Protein AF-A0A1I2YWJ4-F1 (afdb_monomer_lite)

Structure (mmCIF, N/CA/C/O backbone):
data_AF-A0A1I2YWJ4-F1
#
_entry.id   AF-A0A1I2YWJ4-F1
#
loop_
_atom_site.group_PDB
_atom_site.id
_atom_site.type_symbol
_atom_site.label_atom_id
_atom_site.label_alt_id
_atom_site.label_comp_id
_atom_site.label_asym_id
_atom_site.label_entity_id
_atom_site.label_seq_id
_atom_site.pdbx_PDB_ins_code
_atom_site.Cartn_x
_atom_site.Cartn_y
_atom_site.Cartn_z
_atom_site.occupancy
_atom_site.B_iso_or_equiv
_atom_site.auth_seq_id
_atom_site.auth_comp_id
_atom_site.auth_asym_id
_atom_site.auth_atom_id
_atom_site.pdbx_PDB_model_num
ATOM 1 N N . MET A 1 1 ? 89.992 -19.278 -42.492 1.00 40.84 1 MET A N 1
ATOM 2 C CA . MET A 1 1 ? 89.090 -20.121 -41.683 1.00 40.84 1 MET A CA 1
ATOM 3 C C . MET A 1 1 ? 88.080 -19.223 -40.976 1.00 40.84 1 MET A C 1
ATOM 5 O O . MET A 1 1 ? 88.504 -18.260 -40.361 1.00 40.84 1 MET A O 1
ATOM 9 N N . LEU A 1 2 ? 86.791 -19.562 -41.117 1.00 49.50 2 LEU A N 1
ATOM 10 C CA . LEU A 1 2 ? 85.672 -19.329 -40.182 1.00 49.50 2 LEU A CA 1
ATOM 11 C C . LEU A 1 2 ? 85.337 -17.887 -39.738 1.00 49.50 2 LEU A C 1
ATOM 13 O O . LEU A 1 2 ? 85.699 -17.497 -38.640 1.00 49.50 2 LEU A O 1
ATOM 17 N N . SER A 1 3 ? 84.513 -17.178 -40.521 1.00 47.72 3 SER A N 1
ATOM 18 C CA . SER A 1 3 ? 83.633 -16.092 -40.032 1.00 47.72 3 SER A CA 1
ATOM 19 C C . SER A 1 3 ? 82.421 -15.952 -40.960 1.00 47.72 3 SER A C 1
ATOM 21 O O . SER A 1 3 ? 82.393 -15.084 -41.825 1.00 47.72 3 SER A O 1
ATOM 23 N N . GLY A 1 4 ? 81.446 -16.859 -40.858 1.00 51.25 4 GLY A N 1
ATOM 24 C CA . GLY A 1 4 ? 80.299 -16.874 -41.782 1.00 51.25 4 GLY A CA 1
ATOM 25 C C . GLY A 1 4 ? 78.980 -17.407 -41.226 1.00 51.25 4 GLY A C 1
ATOM 26 O O . GLY A 1 4 ? 78.033 -17.557 -41.986 1.00 51.25 4 GLY A O 1
ATOM 27 N N . ILE A 1 5 ? 78.874 -17.704 -39.929 1.00 49.22 5 ILE A N 1
ATOM 28 C CA . ILE A 1 5 ? 77.649 -18.275 -39.348 1.00 49.22 5 ILE A CA 1
ATOM 29 C C . ILE A 1 5 ? 77.419 -17.618 -37.985 1.00 49.22 5 ILE A C 1
ATOM 31 O O . ILE A 1 5 ? 77.955 -18.057 -36.977 1.00 49.22 5 ILE A O 1
ATOM 35 N N . GLY A 1 6 ? 76.677 -16.512 -37.956 1.00 46.56 6 GLY A N 1
ATOM 36 C CA . GLY A 1 6 ? 76.335 -15.823 -36.703 1.00 46.56 6 GLY A CA 1
ATOM 37 C C . GLY A 1 6 ? 75.263 -14.746 -36.864 1.00 46.56 6 GLY A C 1
ATOM 38 O O . GLY A 1 6 ? 74.407 -14.595 -36.000 1.00 46.56 6 GLY A O 1
ATOM 39 N N . ALA A 1 7 ? 75.225 -14.067 -38.015 1.00 50.19 7 ALA A N 1
ATOM 40 C CA . ALA A 1 7 ? 74.263 -12.990 -38.272 1.00 50.19 7 ALA A CA 1
ATOM 41 C C . ALA A 1 7 ? 72.827 -13.471 -38.587 1.00 50.19 7 ALA A C 1
ATOM 43 O O . ALA A 1 7 ? 71.879 -12.721 -38.383 1.00 50.19 7 ALA A O 1
ATOM 44 N N . PHE A 1 8 ? 72.640 -14.720 -39.032 1.00 51.19 8 PHE A N 1
ATOM 45 C CA . PHE A 1 8 ? 71.309 -15.275 -39.341 1.00 51.19 8 PHE A CA 1
ATOM 46 C C . PHE A 1 8 ? 70.584 -15.887 -38.128 1.00 51.19 8 PHE A C 1
ATOM 48 O O . PHE A 1 8 ? 69.367 -16.040 -38.159 1.00 51.19 8 PHE A O 1
ATOM 55 N N . ALA A 1 9 ? 71.295 -16.215 -37.045 1.00 52.06 9 ALA A N 1
ATOM 56 C CA . ALA A 1 9 ? 70.679 -16.781 -35.839 1.00 52.06 9 ALA A CA 1
ATOM 57 C C . ALA A 1 9 ? 70.076 -15.700 -34.917 1.00 52.06 9 ALA A C 1
ATOM 59 O O . ALA A 1 9 ? 69.075 -15.952 -34.249 1.00 52.06 9 ALA A O 1
ATOM 60 N N . GLY A 1 10 ? 70.644 -14.486 -34.913 1.00 51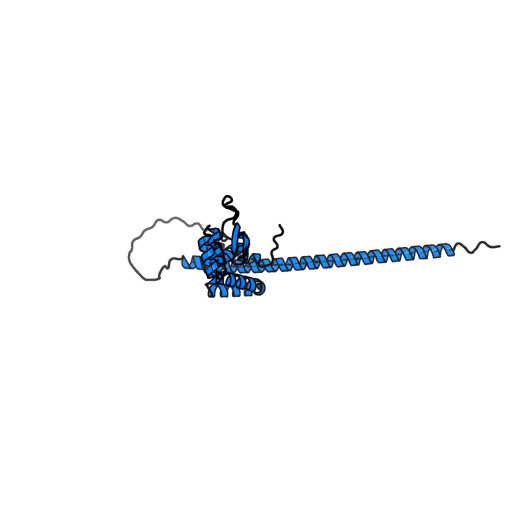.34 10 GLY A N 1
ATOM 61 C CA . GLY A 1 10 ? 70.149 -13.358 -34.113 1.00 51.34 10 GLY A CA 1
ATOM 62 C C . GLY A 1 10 ? 68.821 -12.777 -34.613 1.00 51.34 10 GLY A C 1
ATOM 63 O O . GLY A 1 10 ? 67.930 -12.517 -33.811 1.00 51.34 10 GLY A O 1
ATOM 64 N N . SER A 1 11 ? 68.633 -12.655 -35.933 1.00 53.47 11 SER A N 1
ATOM 65 C CA . SER A 1 11 ? 67.400 -12.100 -36.518 1.00 53.47 11 SER A CA 1
ATOM 66 C C . SER A 1 11 ? 66.185 -13.028 -36.381 1.00 53.47 11 SER A C 1
ATOM 68 O O . SER A 1 11 ? 65.058 -12.552 -36.248 1.00 53.47 11 SER A O 1
ATOM 70 N N . LEU A 1 12 ? 66.396 -14.349 -36.348 1.00 56.81 12 LEU A N 1
ATOM 71 C CA . LEU A 1 12 ? 65.329 -15.318 -36.082 1.00 56.81 12 LEU A CA 1
ATOM 72 C C . LEU A 1 12 ? 64.918 -15.318 -34.597 1.00 56.81 12 LEU A C 1
ATOM 74 O O . LEU A 1 12 ? 63.734 -15.428 -34.282 1.00 56.81 12 LEU A O 1
ATOM 78 N N . ALA A 1 13 ? 65.883 -15.165 -33.684 1.00 58.22 13 ALA A N 1
ATOM 79 C CA . ALA A 1 13 ? 65.625 -15.084 -32.248 1.00 58.22 13 ALA A CA 1
ATOM 80 C C . ALA A 1 13 ? 64.871 -13.796 -31.859 1.00 58.22 13 ALA A C 1
ATOM 82 O O . ALA A 1 13 ? 63.933 -13.862 -31.061 1.00 58.22 13 ALA A O 1
ATOM 83 N N . ASP A 1 14 ? 65.211 -12.655 -32.470 1.00 59.69 14 ASP A N 1
ATOM 84 C CA . ASP A 1 14 ? 64.463 -11.400 -32.293 1.00 59.69 14 ASP A CA 1
ATOM 85 C C . ASP A 1 14 ? 63.062 -11.467 -32.920 1.00 59.69 14 ASP A C 1
ATOM 87 O O . ASP A 1 14 ? 62.090 -11.043 -32.294 1.00 59.69 14 ASP A O 1
ATOM 91 N N . GLY A 1 15 ? 62.908 -12.086 -34.098 1.00 61.47 15 GLY A N 1
ATOM 92 C CA . GLY A 1 15 ? 61.593 -12.315 -34.711 1.00 61.47 15 GLY A CA 1
ATOM 93 C C . GLY A 1 15 ? 60.671 -13.202 -33.863 1.00 61.47 15 GLY A C 1
ATOM 94 O O . GLY A 1 15 ? 59.471 -12.935 -33.763 1.00 61.47 15 GLY A O 1
ATOM 95 N N . MET A 1 16 ? 61.222 -14.220 -33.189 1.00 63.62 16 MET A N 1
ATOM 96 C CA . MET A 1 16 ? 60.459 -15.073 -32.270 1.00 63.62 16 MET A CA 1
ATOM 97 C C . MET A 1 16 ? 60.013 -14.332 -31.003 1.00 63.62 16 MET A C 1
ATOM 99 O O . MET A 1 16 ? 58.872 -14.514 -30.579 1.00 63.62 16 MET A O 1
ATOM 103 N N . ARG A 1 17 ? 60.856 -13.462 -30.429 1.00 62.94 17 ARG A N 1
ATOM 104 C CA . ARG A 1 17 ? 60.480 -12.620 -29.276 1.00 62.94 17 ARG A CA 1
ATOM 105 C C . ARG A 1 17 ? 59.394 -11.606 -29.634 1.00 62.94 17 ARG A C 1
ATOM 107 O O . ARG A 1 17 ? 58.388 -11.527 -28.937 1.00 62.94 17 ARG A O 1
ATOM 114 N N . VAL A 1 18 ? 59.535 -10.916 -30.766 1.00 71.44 18 VAL A N 1
ATOM 115 C CA . VAL A 1 18 ? 58.525 -9.960 -31.255 1.00 71.44 18 VAL A CA 1
ATOM 116 C C . VAL A 1 18 ? 57.192 -10.658 -31.563 1.00 71.44 18 VAL A C 1
ATOM 118 O O . VAL A 1 18 ? 56.131 -10.129 -31.233 1.00 71.44 18 VAL A O 1
ATOM 121 N N . GLY A 1 19 ? 57.218 -11.868 -32.132 1.00 71.31 19 GLY A N 1
ATOM 122 C CA . GLY A 1 19 ? 56.009 -12.663 -32.375 1.00 71.31 19 GLY A CA 1
ATOM 123 C C . GLY A 1 19 ? 55.305 -13.118 -31.089 1.00 71.31 19 GLY A C 1
ATOM 124 O O . GLY A 1 19 ? 54.073 -13.109 -31.023 1.00 71.31 19 GLY A O 1
ATOM 125 N N . GLN A 1 20 ? 56.068 -13.474 -30.051 1.00 74.62 20 GLN A N 1
ATOM 126 C CA . GLN A 1 20 ? 55.523 -13.808 -28.730 1.00 74.62 20 GLN A CA 1
ATOM 127 C C . GLN A 1 20 ? 54.898 -12.583 -28.045 1.00 74.62 20 GLN A C 1
ATOM 129 O O . GLN A 1 20 ? 53.762 -12.669 -27.573 1.00 74.62 20 GLN A O 1
ATOM 134 N N . ASP A 1 21 ? 55.574 -11.433 -28.076 1.00 78.38 21 ASP A N 1
ATOM 135 C CA . ASP A 1 21 ? 55.065 -10.178 -27.508 1.00 78.38 21 ASP A CA 1
ATOM 136 C C . ASP A 1 21 ? 53.805 -9.685 -28.226 1.00 78.38 21 ASP A C 1
ATOM 138 O O . ASP A 1 21 ? 52.852 -9.221 -27.594 1.00 78.38 21 ASP A O 1
ATOM 142 N N . MET A 1 22 ? 53.755 -9.820 -29.553 1.00 77.25 22 MET A N 1
ATOM 143 C CA . MET A 1 22 ? 52.579 -9.435 -30.329 1.00 77.25 22 MET A CA 1
ATOM 144 C C . MET A 1 22 ? 51.379 -10.334 -30.017 1.00 77.25 22 MET A C 1
ATOM 146 O O . MET A 1 22 ? 50.263 -9.834 -29.884 1.00 77.25 22 MET A O 1
ATOM 150 N N . LYS A 1 23 ? 51.602 -11.638 -29.800 1.00 79.31 23 LYS A N 1
ATOM 151 C CA . LYS A 1 23 ? 50.548 -12.577 -29.392 1.00 79.31 23 LYS A CA 1
ATOM 152 C C . LYS A 1 23 ? 49.986 -12.248 -28.005 1.00 79.31 23 LYS A C 1
ATOM 154 O O . LYS A 1 23 ? 48.769 -12.277 -27.835 1.00 79.31 23 LYS A O 1
ATOM 159 N N . LEU A 1 24 ? 50.841 -11.890 -27.044 1.00 81.81 24 LEU A N 1
ATOM 160 C CA . LEU A 1 24 ? 50.416 -11.471 -25.702 1.00 81.81 24 LEU A CA 1
ATOM 161 C C . LEU A 1 24 ? 49.613 -10.164 -25.738 1.00 81.81 24 LEU A C 1
ATOM 163 O O . LEU A 1 24 ? 48.571 -10.057 -25.094 1.00 81.81 24 LEU A O 1
ATOM 167 N N . ARG A 1 25 ? 50.040 -9.186 -26.547 1.00 80.31 25 ARG A N 1
ATOM 168 C CA . ARG A 1 25 ? 49.282 -7.940 -26.756 1.00 80.31 25 ARG A CA 1
ATOM 169 C C . ARG A 1 25 ? 47.922 -8.195 -27.400 1.00 80.31 25 ARG A C 1
ATOM 171 O O . ARG A 1 25 ? 46.937 -7.599 -26.976 1.00 80.31 25 ARG A O 1
ATOM 178 N N . GLN A 1 26 ? 47.858 -9.087 -28.388 1.00 82.25 26 GLN A N 1
ATOM 179 C CA . GLN A 1 26 ? 46.600 -9.472 -29.028 1.00 82.25 26 GLN A CA 1
ATOM 180 C C . GLN A 1 26 ? 45.636 -10.095 -28.009 1.00 82.25 26 GLN A C 1
ATOM 182 O O . GLN A 1 26 ? 44.483 -9.683 -27.925 1.00 82.25 26 GLN A O 1
ATOM 187 N N . GLN A 1 27 ? 46.134 -11.024 -27.183 1.00 83.38 27 GLN A N 1
ATOM 188 C CA . GLN A 1 27 ? 45.356 -11.659 -26.118 1.00 83.38 27 GLN A CA 1
ATOM 189 C C . GLN A 1 27 ? 4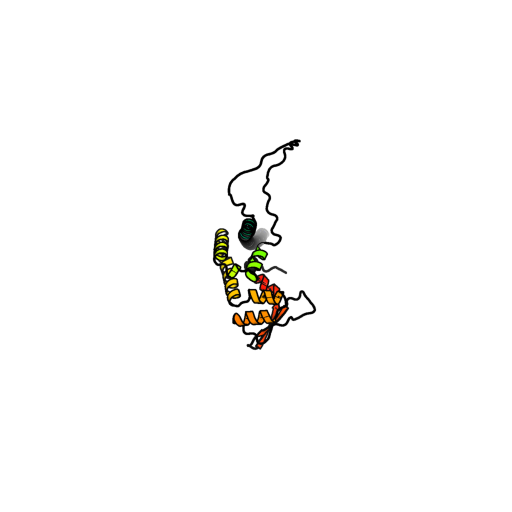4.831 -10.638 -25.107 1.00 83.38 27 GLN A C 1
ATOM 191 O O . GLN A 1 27 ? 43.647 -10.668 -24.790 1.00 83.38 27 GLN A O 1
ATOM 196 N N . TYR A 1 28 ? 45.666 -9.692 -24.670 1.00 83.19 28 TYR A N 1
ATOM 197 C CA . TYR A 1 28 ? 45.247 -8.639 -23.746 1.00 83.19 28 TYR A CA 1
ATOM 198 C C . TYR A 1 28 ? 44.151 -7.739 -24.338 1.00 83.19 28 TYR A C 1
ATOM 200 O O . TYR A 1 28 ? 43.163 -7.441 -23.670 1.00 83.19 28 TYR A O 1
ATOM 208 N N . ILE A 1 29 ? 44.280 -7.341 -25.609 1.00 87.62 29 ILE A N 1
ATOM 209 C CA . ILE A 1 29 ? 43.254 -6.544 -26.300 1.00 87.62 29 ILE A CA 1
ATOM 210 C C . ILE A 1 29 ? 41.945 -7.333 -26.416 1.00 87.62 29 ILE A C 1
ATOM 212 O O . ILE A 1 29 ? 40.868 -6.774 -26.208 1.00 87.62 29 ILE A O 1
ATOM 216 N N . ASP A 1 30 ? 42.019 -8.622 -26.742 1.00 88.31 30 ASP A N 1
ATOM 217 C CA . ASP A 1 30 ? 40.839 -9.473 -26.878 1.00 88.31 30 ASP A CA 1
ATOM 218 C C . ASP A 1 30 ? 40.155 -9.726 -25.526 1.00 88.31 30 ASP A C 1
ATOM 220 O O . ASP A 1 30 ? 38.926 -9.709 -25.442 1.00 88.31 30 ASP A O 1
ATOM 224 N N . GLU A 1 31 ? 40.924 -9.908 -24.451 1.00 85.62 31 GLU A N 1
ATOM 225 C CA . GLU A 1 31 ? 40.408 -9.994 -23.082 1.00 85.62 31 GLU A CA 1
ATOM 226 C C . GLU A 1 31 ? 39.760 -8.683 -22.637 1.00 85.62 31 GLU A C 1
ATOM 228 O O . GLU A 1 31 ? 38.648 -8.704 -22.109 1.00 85.62 31 GLU A O 1
ATOM 233 N N . GLN A 1 32 ? 40.386 -7.540 -22.924 1.00 85.75 32 GLN A N 1
ATOM 234 C CA . GLN A 1 32 ? 39.835 -6.225 -22.605 1.00 85.75 32 GLN A CA 1
ATOM 235 C C . GLN A 1 32 ? 38.542 -5.948 -23.383 1.00 85.75 32 GLN A C 1
ATOM 237 O O . GLN A 1 32 ? 37.570 -5.457 -22.815 1.00 85.75 32 GLN A O 1
ATOM 242 N N . LYS A 1 33 ? 38.477 -6.326 -24.666 1.00 89.88 33 LYS A N 1
ATOM 243 C CA . LYS A 1 33 ? 37.238 -6.250 -25.456 1.00 89.88 33 LYS A CA 1
ATOM 244 C C . LYS A 1 33 ? 36.138 -7.132 -24.874 1.00 89.88 33 LYS A C 1
ATOM 246 O O . LYS A 1 33 ? 34.997 -6.689 -24.804 1.00 89.88 33 LYS A O 1
ATOM 251 N N . LYS A 1 34 ? 36.464 -8.354 -24.437 1.00 86.56 34 LYS A N 1
ATOM 252 C CA . LYS A 1 34 ? 35.501 -9.255 -23.780 1.00 86.56 34 LYS A CA 1
ATOM 253 C C . LYS A 1 34 ? 35.017 -8.698 -22.443 1.00 86.56 34 LYS A C 1
ATOM 255 O O . LYS A 1 34 ? 33.830 -8.803 -22.159 1.00 86.56 34 LYS A O 1
ATOM 260 N N . ALA A 1 35 ? 35.903 -8.110 -21.641 1.00 80.44 35 ALA A N 1
ATOM 261 C CA . ALA A 1 35 ? 35.534 -7.458 -20.387 1.00 80.44 35 ALA A CA 1
ATOM 262 C C . ALA A 1 35 ? 34.595 -6.269 -20.641 1.00 80.44 35 ALA A C 1
ATOM 264 O O . ALA A 1 35 ? 33.501 -6.232 -20.089 1.00 80.44 35 ALA A O 1
ATOM 265 N N . ASN A 1 36 ? 34.951 -5.386 -21.577 1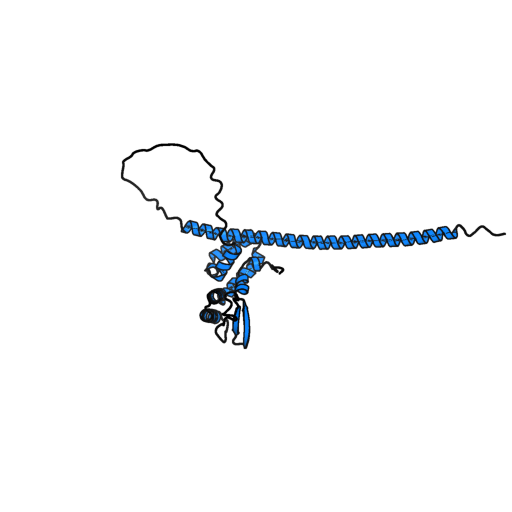.00 85.19 36 ASN A N 1
ATOM 266 C CA . ASN A 1 36 ? 34.114 -4.247 -21.959 1.00 85.19 36 ASN A CA 1
ATOM 267 C C . ASN A 1 36 ? 32.754 -4.683 -22.528 1.00 85.19 36 ASN A C 1
ATOM 269 O O . ASN A 1 36 ? 31.748 -4.028 -22.275 1.00 85.19 36 ASN A O 1
ATOM 273 N N . ALA A 1 37 ? 32.706 -5.782 -23.290 1.00 84.12 37 ALA A N 1
ATOM 274 C CA . ALA A 1 37 ? 31.453 -6.337 -23.798 1.00 84.12 37 ALA A CA 1
ATOM 275 C C . ALA A 1 37 ? 30.557 -6.851 -22.662 1.00 84.12 37 ALA A C 1
ATOM 277 O O . ALA A 1 37 ? 29.371 -6.539 -22.644 1.00 84.12 37 ALA A O 1
ATOM 278 N N . ARG A 1 38 ? 31.122 -7.564 -21.677 1.00 82.44 38 ARG A N 1
ATOM 279 C CA . ARG A 1 38 ? 30.375 -8.006 -20.486 1.00 82.44 38 ARG A CA 1
ATOM 280 C C . ARG A 1 38 ? 29.858 -6.827 -19.668 1.00 82.44 38 ARG A C 1
ATOM 282 O O . ARG A 1 38 ? 28.708 -6.849 -19.245 1.00 82.44 38 ARG A O 1
ATOM 289 N N . ASP A 1 39 ? 30.670 -5.791 -19.478 1.00 86.06 39 ASP A N 1
ATOM 290 C CA . ASP A 1 39 ? 30.245 -4.585 -18.761 1.00 86.06 39 ASP A CA 1
ATOM 291 C C . ASP A 1 39 ? 29.130 -3.847 -19.512 1.00 86.06 39 ASP A C 1
ATOM 293 O O . ASP A 1 39 ? 28.169 -3.383 -18.896 1.00 86.06 39 ASP A O 1
ATOM 297 N N . ALA A 1 40 ? 29.206 -3.787 -20.846 1.00 87.38 40 ALA A N 1
ATOM 298 C CA . ALA A 1 40 ? 28.147 -3.222 -21.676 1.00 87.38 40 ALA A CA 1
ATOM 299 C C . ALA A 1 40 ? 26.847 -4.040 -21.593 1.00 87.38 40 ALA A C 1
ATOM 301 O O . ALA A 1 40 ? 25.776 -3.448 -21.462 1.00 87.38 40 ALA A O 1
ATOM 302 N N . GLU A 1 41 ? 26.928 -5.374 -21.609 1.00 86.06 41 GLU A N 1
ATOM 303 C CA . GLU A 1 41 ? 25.777 -6.270 -21.428 1.00 86.06 41 GLU A CA 1
ATOM 304 C C . GLU A 1 41 ? 25.136 -6.098 -20.046 1.00 86.06 41 GLU A C 1
ATOM 306 O O . GLU A 1 41 ? 23.918 -5.956 -19.948 1.00 86.06 41 GLU A O 1
ATOM 311 N N . LEU A 1 42 ? 25.939 -6.047 -18.978 1.00 84.25 42 LEU A N 1
ATOM 312 C CA . LEU A 1 42 ? 25.448 -5.809 -17.617 1.00 84.25 42 LEU A CA 1
ATOM 313 C C . LEU A 1 42 ? 24.785 -4.435 -17.489 1.00 84.25 42 LEU A C 1
ATOM 315 O O . LEU A 1 42 ? 23.711 -4.314 -16.897 1.00 84.25 42 LEU A O 1
ATOM 319 N N . HIS A 1 43 ? 25.395 -3.399 -18.065 1.00 86.19 43 HIS A N 1
ATOM 320 C CA . HIS A 1 43 ? 24.825 -2.058 -18.070 1.00 86.19 43 HIS A CA 1
ATOM 321 C C . HIS A 1 43 ? 23.514 -2.005 -18.867 1.00 86.19 43 HIS A C 1
ATOM 323 O O . HIS A 1 43 ? 22.549 -1.380 -18.426 1.00 86.19 43 HIS A O 1
ATOM 329 N N . GLN A 1 44 ? 23.444 -2.685 -20.014 1.00 86.81 44 GLN A N 1
ATOM 330 C CA . GLN A 1 44 ? 22.224 -2.779 -20.812 1.00 86.81 44 GLN A CA 1
ATOM 331 C C . GLN A 1 44 ? 21.117 -3.530 -20.064 1.00 86.81 44 GLN A C 1
ATOM 333 O O . GLN A 1 44 ? 20.007 -3.013 -19.971 1.00 86.81 44 GLN A O 1
ATOM 338 N N . ALA A 1 45 ? 21.427 -4.675 -19.450 1.00 84.06 45 ALA A N 1
ATOM 339 C CA . ALA A 1 45 ? 20.474 -5.423 -18.634 1.00 84.06 45 ALA A CA 1
ATOM 340 C C . ALA A 1 45 ? 19.936 -4.572 -17.468 1.00 84.06 45 ALA A C 1
ATOM 342 O O . ALA A 1 45 ? 18.730 -4.546 -17.219 1.00 84.06 45 ALA A O 1
ATOM 343 N N . GLY A 1 46 ? 20.812 -3.804 -16.809 1.00 83.56 46 GLY A N 1
ATOM 344 C CA . GLY A 1 46 ? 20.411 -2.852 -15.772 1.00 83.56 46 GLY A CA 1
ATOM 345 C C . GLY A 1 46 ? 19.502 -1.737 -16.302 1.00 83.56 46 GLY A C 1
ATOM 346 O O . GLY A 1 46 ? 18.518 -1.372 -15.656 1.00 83.56 46 GLY A O 1
ATOM 347 N N . MET A 1 47 ? 19.777 -1.207 -17.497 1.00 83.75 47 MET A 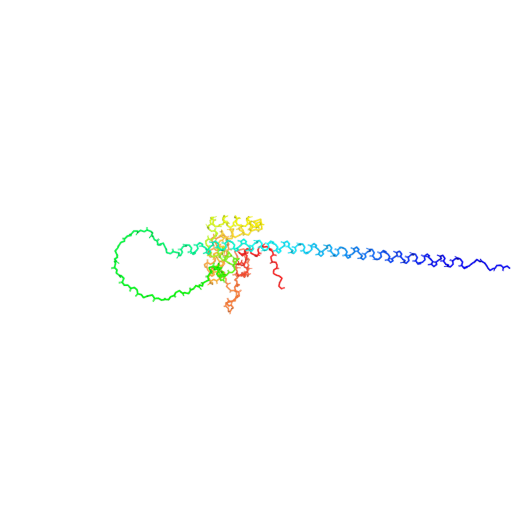N 1
ATOM 348 C CA . MET A 1 47 ? 18.922 -0.197 -18.130 1.00 83.75 47 MET A CA 1
ATOM 349 C C . MET A 1 47 ? 17.555 -0.757 -18.535 1.00 83.75 47 MET A C 1
ATOM 351 O O . MET A 1 47 ? 16.541 -0.078 -18.354 1.00 83.75 47 MET A O 1
ATOM 355 N N . ASP A 1 48 ? 17.507 -1.989 -19.037 1.00 86.19 48 ASP A N 1
ATOM 356 C CA . ASP A 1 48 ? 16.264 -2.671 -19.397 1.00 86.19 48 ASP A CA 1
ATOM 357 C C . ASP A 1 48 ? 15.387 -2.916 -18.163 1.00 86.19 48 ASP A C 1
ATOM 359 O O . ASP A 1 48 ? 14.181 -2.648 -18.197 1.00 86.19 48 ASP A O 1
ATOM 363 N N . GLU A 1 49 ? 15.990 -3.308 -17.038 1.00 83.88 49 GLU A N 1
ATOM 364 C CA . GLU A 1 49 ? 15.295 -3.446 -15.755 1.00 83.88 49 GLU A CA 1
ATOM 365 C C . GLU A 1 49 ? 14.707 -2.106 -15.277 1.00 83.88 49 GLU A C 1
ATOM 367 O O . GLU A 1 49 ? 13.521 -2.020 -14.936 1.00 83.88 49 GLU A O 1
ATOM 372 N N . ILE A 1 50 ? 15.496 -1.025 -15.324 1.00 85.31 50 ILE A N 1
ATOM 373 C CA . ILE A 1 50 ? 15.039 0.326 -14.954 1.00 85.31 50 ILE A CA 1
ATOM 374 C C . ILE A 1 50 ? 13.888 0.785 -15.858 1.00 85.31 50 ILE A C 1
ATOM 376 O O . ILE A 1 50 ? 12.914 1.381 -15.380 1.00 85.31 50 ILE A O 1
ATOM 380 N N . ASN A 1 51 ? 13.977 0.523 -17.162 1.00 86.25 51 ASN A N 1
ATOM 381 C CA . ASN A 1 51 ? 12.940 0.889 -18.122 1.00 86.25 51 ASN A CA 1
ATOM 382 C C . ASN A 1 51 ? 11.646 0.114 -17.871 1.00 86.25 51 ASN A C 1
ATOM 384 O O . ASN A 1 51 ? 10.569 0.717 -17.854 1.00 86.25 51 ASN A O 1
ATOM 388 N N . LEU A 1 52 ? 11.744 -1.190 -17.612 1.00 84.56 52 LEU A N 1
ATOM 389 C CA . LEU A 1 52 ? 10.605 -2.027 -17.252 1.00 84.56 52 LEU A CA 1
ATOM 390 C C . LEU A 1 52 ? 9.934 -1.514 -15.972 1.00 84.56 52 LEU A C 1
ATOM 392 O O . LEU A 1 52 ? 8.712 -1.347 -15.938 1.00 84.56 52 LEU A O 1
ATOM 396 N N . TYR A 1 53 ? 10.722 -1.157 -14.957 1.00 84.12 53 TYR A N 1
ATOM 397 C CA . TYR A 1 53 ? 10.209 -0.569 -13.722 1.00 84.12 53 TYR A CA 1
ATOM 398 C C . TYR A 1 53 ? 9.495 0.769 -13.963 1.00 84.12 53 TYR A C 1
ATOM 400 O O . TYR A 1 53 ? 8.376 0.993 -13.492 1.00 84.12 53 TYR A O 1
ATOM 408 N N . ARG A 1 54 ? 10.106 1.663 -14.751 1.00 86.56 54 ARG A N 1
ATOM 409 C CA . ARG A 1 54 ? 9.523 2.964 -15.106 1.00 86.56 54 ARG A CA 1
ATOM 410 C C . ARG A 1 54 ? 8.198 2.801 -15.848 1.00 86.56 54 ARG A C 1
ATOM 412 O O . ARG A 1 54 ? 7.244 3.518 -15.544 1.00 86.56 54 ARG A O 1
ATOM 419 N N . GLN A 1 55 ? 8.120 1.853 -16.781 1.00 88.56 55 GLN A N 1
ATOM 420 C CA . GLN A 1 55 ? 6.881 1.546 -17.492 1.00 88.56 55 GLN A CA 1
ATOM 421 C C . GLN A 1 55 ? 5.795 1.046 -16.539 1.00 88.56 55 GLN A C 1
ATOM 423 O O . GLN A 1 55 ? 4.677 1.559 -16.588 1.00 88.56 55 GLN A O 1
ATOM 428 N N . LYS A 1 56 ? 6.113 0.104 -15.640 1.00 88.12 56 LYS A N 1
ATOM 429 C CA . LYS A 1 56 ? 5.157 -0.394 -14.636 1.00 88.12 56 LYS A CA 1
ATOM 430 C C . LYS A 1 56 ? 4.631 0.729 -13.746 1.00 88.12 56 LYS A C 1
ATOM 432 O O . LYS A 1 56 ? 3.422 0.862 -13.576 1.00 88.12 56 LYS A O 1
ATOM 437 N N . ARG A 1 57 ? 5.520 1.601 -13.259 1.00 87.94 57 ARG A N 1
ATOM 438 C CA . ARG A 1 57 ? 5.135 2.782 -12.473 1.00 87.94 57 ARG A CA 1
ATOM 439 C C . ARG A 1 57 ? 4.219 3.721 -13.258 1.00 87.94 57 ARG A C 1
ATOM 441 O O . ARG A 1 57 ? 3.250 4.230 -12.700 1.00 87.94 57 ARG A O 1
ATOM 448 N N . GLY A 1 58 ? 4.503 3.936 -14.543 1.00 90.31 58 GLY A N 1
ATOM 449 C CA . GLY A 1 58 ? 3.653 4.730 -15.431 1.00 90.31 58 GLY A CA 1
ATOM 450 C C . GLY A 1 58 ? 2.244 4.149 -15.571 1.00 90.31 58 GLY A C 1
ATOM 451 O O . GLY A 1 58 ? 1.269 4.884 -15.429 1.00 90.31 58 GLY A O 1
ATOM 452 N N . ARG A 1 59 ? 2.134 2.829 -15.771 1.00 92.12 59 ARG A N 1
ATOM 453 C CA . ARG A 1 59 ? 0.847 2.119 -15.873 1.00 92.12 59 ARG A CA 1
ATOM 454 C C . ARG A 1 59 ? 0.062 2.155 -14.563 1.00 92.12 59 ARG A C 1
ATOM 456 O O . ARG A 1 59 ? -1.124 2.464 -14.589 1.00 92.12 59 ARG A O 1
ATOM 463 N N . LEU A 1 60 ? 0.717 1.928 -13.420 1.00 92.75 60 LEU A N 1
ATOM 464 C CA . LEU A 1 60 ? 0.059 2.042 -12.114 1.00 92.75 60 LEU A CA 1
ATOM 465 C C . LEU A 1 60 ? -0.448 3.464 -11.873 1.00 92.75 60 LEU A C 1
ATOM 467 O O . LEU A 1 60 ? -1.586 3.646 -11.449 1.00 92.75 60 LEU A O 1
ATOM 471 N N . LYS A 1 61 ? 0.370 4.479 -12.172 1.00 92.31 61 LYS A N 1
ATOM 472 C CA . LYS A 1 61 ? -0.052 5.875 -12.042 1.00 92.31 61 LYS A CA 1
ATOM 473 C C . LYS A 1 61 ? -1.279 6.159 -12.913 1.00 92.31 61 LYS A C 1
ATOM 475 O O . LYS A 1 61 ? -2.235 6.739 -12.415 1.00 92.31 61 LYS A O 1
ATOM 480 N N . ALA A 1 62 ? -1.274 5.719 -14.172 1.00 92.62 62 ALA A N 1
ATOM 481 C CA . ALA A 1 62 ? -2.412 5.886 -15.075 1.00 92.62 62 ALA A CA 1
ATOM 482 C C . ALA A 1 62 ? -3.679 5.180 -14.559 1.00 92.62 62 ALA A C 1
ATOM 484 O O . ALA A 1 62 ? -4.759 5.767 -14.588 1.00 92.62 62 ALA A O 1
ATOM 485 N N . ALA A 1 63 ? -3.544 3.962 -14.027 1.00 94.31 63 ALA A N 1
ATOM 486 C CA . ALA A 1 63 ? -4.648 3.231 -13.411 1.00 94.31 63 ALA A CA 1
ATOM 487 C C . ALA A 1 63 ? -5.207 3.960 -12.181 1.00 94.31 63 ALA A C 1
ATOM 489 O O . ALA A 1 63 ? -6.418 4.141 -12.066 1.00 94.31 63 ALA A O 1
ATOM 490 N N . ASN A 1 64 ? -4.331 4.425 -11.287 1.00 94.19 64 ASN A N 1
ATOM 491 C CA . ASN A 1 64 ? -4.724 5.163 -10.090 1.00 94.19 64 ASN A CA 1
ATOM 492 C C . ASN A 1 64 ? -5.417 6.486 -10.445 1.00 94.19 64 ASN A C 1
ATOM 494 O O . ASN A 1 64 ? -6.439 6.819 -9.847 1.00 94.19 64 ASN A O 1
ATOM 498 N N . ASP A 1 65 ? -4.894 7.215 -11.436 1.00 92.81 65 ASP A N 1
ATOM 499 C CA . ASP A 1 65 ? -5.499 8.449 -11.943 1.00 92.81 65 ASP A CA 1
ATOM 500 C C . ASP A 1 65 ? -6.908 8.182 -12.513 1.00 92.81 65 ASP A C 1
ATOM 502 O O . ASP A 1 65 ? -7.835 8.941 -12.233 1.00 92.81 65 ASP A O 1
ATOM 506 N N . GLU A 1 66 ? -7.114 7.076 -13.238 1.00 93.38 66 GLU A N 1
ATOM 507 C CA . GLU A 1 66 ? -8.431 6.676 -13.763 1.00 93.38 66 GLU A CA 1
ATOM 508 C C . GLU A 1 66 ? -9.422 6.271 -12.652 1.00 93.38 66 GLU A C 1
ATOM 510 O O . GLU A 1 66 ? -10.603 6.642 -12.687 1.00 93.38 66 GLU A O 1
ATOM 515 N N . ILE A 1 67 ? -8.953 5.544 -11.634 1.00 91.56 67 ILE A N 1
ATOM 516 C CA . ILE A 1 67 ? -9.760 5.186 -10.459 1.00 91.56 67 ILE A CA 1
ATOM 517 C C . ILE A 1 67 ? -10.239 6.460 -9.756 1.00 91.56 67 ILE A C 1
ATOM 519 O O . ILE A 1 67 ? -11.451 6.642 -9.590 1.00 91.56 67 ILE A O 1
ATOM 523 N N . ALA A 1 68 ? -9.300 7.351 -9.417 1.00 91.19 68 ALA A N 1
ATOM 524 C CA . ALA A 1 68 ? -9.568 8.590 -8.698 1.00 91.19 68 ALA A CA 1
ATOM 525 C C . ALA A 1 68 ? -10.456 9.552 -9.500 1.00 91.19 68 ALA A C 1
ATOM 527 O O . ALA A 1 68 ? -11.383 10.141 -8.940 1.00 91.19 68 ALA A O 1
ATOM 528 N N . ALA A 1 69 ? -10.240 9.666 -10.815 1.00 88.81 69 ALA A N 1
ATOM 529 C CA . ALA A 1 69 ? -11.076 10.486 -11.688 1.00 88.81 69 ALA A CA 1
ATOM 530 C C . ALA A 1 69 ? -12.548 10.045 -11.663 1.00 88.81 69 ALA A C 1
ATOM 532 O O . ALA A 1 69 ? -13.437 10.896 -11.618 1.00 88.81 69 ALA A O 1
ATOM 533 N N . GLY A 1 70 ? -12.821 8.734 -11.620 1.00 86.44 70 GLY A N 1
ATOM 534 C CA . GLY A 1 70 ? -14.194 8.228 -11.508 1.00 86.44 70 GLY A CA 1
ATOM 535 C C . GLY A 1 70 ? -14.893 8.647 -10.215 1.00 86.44 70 GLY A C 1
ATOM 536 O O . GLY A 1 70 ? -16.085 8.945 -10.229 1.00 86.44 70 GLY A O 1
ATOM 537 N N . TRP A 1 71 ? -14.151 8.759 -9.113 1.00 88.25 71 TRP A N 1
ATOM 538 C CA . TRP A 1 71 ? -14.706 9.227 -7.843 1.00 88.25 71 TRP A CA 1
ATOM 539 C C . TRP A 1 71 ? -15.016 10.722 -7.853 1.00 88.25 71 TRP A C 1
ATOM 541 O O . TRP A 1 71 ? -16.047 11.137 -7.325 1.00 88.25 71 TRP A O 1
ATOM 551 N N . VAL A 1 72 ? -14.156 11.529 -8.478 1.00 80.81 72 VAL A N 1
ATOM 552 C CA . VAL A 1 72 ? -14.396 12.971 -8.631 1.00 80.81 72 VAL A CA 1
ATOM 553 C C . VAL A 1 72 ? -15.591 13.218 -9.556 1.00 80.81 72 VAL A C 1
ATOM 555 O O . VAL A 1 72 ? -16.474 14.002 -9.214 1.00 80.81 72 VAL A O 1
ATOM 558 N N . ALA A 1 73 ? -15.679 12.508 -10.684 1.00 72.69 73 ALA A N 1
ATOM 559 C CA . ALA A 1 73 ? -16.801 12.626 -11.615 1.00 72.69 73 ALA A CA 1
ATOM 560 C C . ALA A 1 73 ? -18.139 12.200 -10.980 1.00 72.69 73 ALA A C 1
ATOM 562 O O . ALA A 1 73 ? -19.139 12.904 -11.122 1.00 72.69 73 ALA A O 1
ATOM 563 N N . GLY A 1 74 ? -18.151 11.100 -10.217 1.00 62.09 74 GLY A N 1
ATOM 564 C CA . GLY A 1 74 ? -19.334 10.650 -9.479 1.00 62.09 74 GLY A CA 1
ATOM 565 C C . GLY A 1 74 ? -19.786 11.634 -8.391 1.00 62.09 74 GLY A C 1
ATOM 566 O O . GLY A 1 74 ? -20.985 11.814 -8.184 1.00 62.09 74 GLY A O 1
ATOM 567 N N . ALA A 1 75 ? -18.848 12.325 -7.732 1.00 60.62 75 ALA A N 1
ATOM 568 C CA . ALA A 1 75 ? -19.162 13.360 -6.746 1.00 60.62 75 ALA A CA 1
ATOM 569 C C . ALA A 1 75 ? -19.788 14.612 -7.388 1.00 60.62 75 ALA A C 1
ATOM 571 O O . ALA A 1 75 ? -20.748 15.159 -6.848 1.00 60.62 75 ALA A O 1
ATOM 572 N N . VAL A 1 76 ? -19.299 15.031 -8.562 1.00 58.78 76 VAL A N 1
ATOM 573 C CA . VAL A 1 76 ? -19.868 16.164 -9.316 1.00 58.78 76 VAL A CA 1
ATOM 574 C C . VAL A 1 76 ? -21.262 15.826 -9.860 1.00 58.78 76 VAL A C 1
ATOM 576 O O . VAL A 1 76 ? -22.155 16.666 -9.792 1.00 58.78 76 VAL A O 1
ATOM 579 N N . ALA A 1 77 ? -21.491 14.589 -10.314 1.00 51.81 77 ALA A N 1
ATOM 580 C CA . ALA A 1 77 ? -22.810 14.138 -10.765 1.00 51.81 77 ALA A CA 1
ATOM 581 C C . ALA A 1 77 ? -23.853 14.099 -9.629 1.00 51.81 77 ALA A C 1
ATOM 583 O O . ALA A 1 77 ? -25.015 14.425 -9.854 1.00 51.81 77 ALA A O 1
ATOM 584 N N . ARG A 1 78 ? -23.445 13.763 -8.395 1.00 49.41 78 ARG A N 1
ATOM 585 C CA . ARG A 1 78 ? -24.314 13.807 -7.200 1.00 49.41 78 ARG A CA 1
ATOM 586 C C . ARG A 1 78 ? -24.596 15.224 -6.685 1.00 49.41 78 ARG A C 1
ATOM 588 O O . ARG A 1 78 ? -25.553 15.402 -5.941 1.00 49.41 78 ARG A O 1
ATOM 595 N N . ALA A 1 79 ? -23.771 16.204 -7.055 1.00 44.31 79 ALA A N 1
ATOM 596 C CA . ALA A 1 79 ? -23.902 17.602 -6.642 1.00 44.31 79 ALA A CA 1
ATOM 597 C C . ALA A 1 79 ? -24.645 18.484 -7.665 1.00 44.31 79 ALA A C 1
ATOM 599 O O . ALA A 1 79 ? -24.884 19.661 -7.395 1.00 44.31 79 ALA A O 1
ATOM 600 N N . ALA A 1 80 ? -25.019 17.947 -8.831 1.00 38.50 80 ALA A N 1
ATOM 601 C CA . ALA A 1 80 ? -25.880 18.652 -9.772 1.00 38.50 80 ALA A CA 1
ATOM 602 C C . ALA A 1 80 ? -27.315 18.716 -9.206 1.00 38.50 80 ALA A C 1
ATOM 604 O O . ALA A 1 80 ? -27.880 17.668 -8.882 1.00 38.50 80 ALA A O 1
ATOM 605 N N . PRO A 1 81 ? -27.939 19.903 -9.069 1.00 3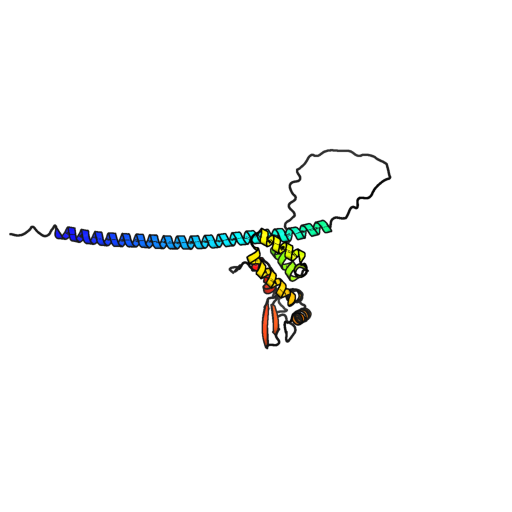9.84 81 PRO A N 1
ATOM 606 C CA . PRO A 1 81 ? -29.341 19.971 -8.690 1.00 39.84 81 PRO A CA 1
ATOM 607 C C . PRO A 1 81 ? -30.183 19.317 -9.790 1.00 39.84 81 PRO A C 1
ATOM 609 O O . PRO A 1 81 ? -30.090 19.690 -10.960 1.00 39.84 81 PRO A O 1
ATOM 612 N N . ASN A 1 82 ? -31.012 18.345 -9.402 1.00 40.31 82 ASN A N 1
ATOM 613 C CA . ASN A 1 82 ? -32.078 17.802 -10.238 1.00 40.31 82 ASN A CA 1
ATOM 614 C C . ASN A 1 82 ? -33.033 18.942 -10.618 1.00 40.31 82 ASN A C 1
ATOM 616 O O . ASN A 1 82 ? -33.980 19.237 -9.889 1.00 40.31 82 ASN A O 1
ATOM 620 N N . ILE A 1 83 ? -32.801 19.591 -11.759 1.00 40.47 83 ILE A N 1
ATOM 621 C CA . ILE A 1 83 ? -33.823 20.421 -12.392 1.00 40.47 83 ILE A CA 1
ATOM 622 C C . ILE A 1 83 ? -34.778 19.444 -13.072 1.00 40.47 83 ILE A C 1
ATOM 624 O O . ILE A 1 83 ? -34.541 18.969 -14.181 1.00 40.47 83 ILE A O 1
ATOM 628 N N . ALA A 1 84 ? -35.825 19.082 -12.335 1.00 36.09 84 ALA A N 1
ATOM 629 C CA . ALA A 1 84 ? -36.924 18.284 -12.840 1.00 36.09 84 ALA A CA 1
ATOM 630 C C . ALA A 1 84 ? -37.572 18.986 -14.045 1.00 36.09 84 ALA A C 1
ATOM 632 O O . ALA A 1 84 ? -37.968 20.150 -13.977 1.00 36.09 84 ALA A O 1
ATOM 633 N N . HIS A 1 85 ? -37.691 18.250 -15.148 1.00 40.12 85 HIS A N 1
ATOM 634 C CA . HIS A 1 85 ? -38.545 18.593 -16.277 1.00 40.12 85 HIS A CA 1
ATOM 635 C C . HIS A 1 85 ? -40.018 18.494 -15.842 1.00 40.12 85 HIS A C 1
ATOM 637 O O . HIS A 1 85 ? -40.490 17.404 -15.528 1.00 40.12 85 HIS A O 1
ATOM 643 N N . GLY A 1 86 ? -40.746 19.616 -15.850 1.00 30.95 86 GLY A N 1
ATOM 644 C CA . GLY A 1 86 ? -42.176 19.648 -15.526 1.00 30.95 86 GLY A CA 1
ATOM 645 C C . GLY A 1 86 ? -42.846 21.006 -15.776 1.00 30.95 86 GLY A C 1
ATOM 646 O O . GLY A 1 86 ? -42.947 21.807 -14.863 1.00 30.95 86 GLY A O 1
ATOM 647 N N . LEU A 1 87 ? -43.263 21.222 -17.029 1.00 35.38 87 LEU A N 1
ATOM 648 C CA . LEU A 1 87 ? -44.417 21.995 -17.540 1.00 35.38 87 LEU A CA 1
ATOM 649 C C . LEU A 1 87 ? -44.869 23.331 -16.884 1.00 35.38 87 LEU A C 1
ATOM 651 O O . LEU A 1 87 ? -45.422 23.367 -15.794 1.00 35.38 87 LEU A O 1
ATOM 655 N N . SER A 1 88 ? -44.807 24.365 -17.736 1.00 34.69 88 SER A N 1
ATOM 656 C CA . SER A 1 88 ? -45.897 25.287 -18.122 1.00 34.69 88 SER A CA 1
ATOM 657 C C . SER A 1 88 ? -46.391 26.417 -17.202 1.00 34.69 88 SER A C 1
ATOM 659 O O . SER A 1 88 ? -47.120 26.212 -16.241 1.00 34.69 88 SER A O 1
ATOM 661 N N . ASP A 1 89 ? -46.175 27.621 -17.746 1.00 34.56 89 ASP A N 1
ATOM 662 C CA . ASP A 1 89 ? -47.153 28.703 -17.945 1.00 34.56 89 ASP A CA 1
ATOM 663 C C . ASP A 1 89 ? -47.331 29.834 -16.908 1.00 34.56 89 ASP A C 1
ATOM 665 O O . ASP A 1 89 ? -47.565 29.632 -15.722 1.00 34.56 89 ASP A O 1
ATOM 669 N N . ILE A 1 90 ? -47.359 31.052 -17.487 1.00 33.59 90 ILE A N 1
ATOM 670 C CA . ILE A 1 90 ? -47.735 32.380 -16.952 1.00 33.59 90 ILE A CA 1
ATOM 671 C C . ILE A 1 90 ? -46.576 33.083 -16.198 1.00 33.59 90 ILE A C 1
ATOM 673 O O . ILE A 1 90 ? -46.096 32.617 -15.182 1.00 33.59 90 ILE A O 1
ATOM 677 N N . SER A 1 91 ? -46.035 34.233 -16.616 1.00 33.16 91 SER A N 1
ATOM 678 C CA . SER A 1 91 ? -46.739 35.447 -17.028 1.00 33.16 91 SER A CA 1
ATOM 679 C C . SER A 1 91 ? -45.852 36.415 -17.822 1.00 33.16 91 SER A C 1
ATOM 681 O O . SER A 1 91 ? -44.661 36.576 -17.570 1.00 33.16 91 SER A O 1
ATOM 683 N N . ARG A 1 92 ? -46.492 37.104 -18.766 1.00 37.47 92 ARG A N 1
ATOM 684 C CA . ARG A 1 92 ? -45.964 38.123 -19.680 1.00 37.47 92 ARG A CA 1
ATOM 685 C C . ARG A 1 92 ? -45.645 39.446 -18.960 1.00 37.47 92 ARG A C 1
ATOM 687 O O . ARG A 1 92 ? -46.523 39.958 -18.273 1.00 37.47 92 ARG A O 1
ATOM 694 N N . LYS A 1 93 ? -44.497 40.072 -19.268 1.00 30.88 93 LYS A N 1
ATOM 695 C CA . LYS A 1 93 ? -44.357 41.459 -19.801 1.00 30.88 93 LYS A CA 1
ATOM 696 C C . LYS A 1 93 ? -42.881 41.923 -19.811 1.00 30.88 93 LYS A C 1
ATOM 698 O O . LYS A 1 93 ? -42.223 41.984 -18.784 1.00 30.88 93 LYS A O 1
ATOM 703 N N . THR A 1 94 ? -42.412 42.247 -21.015 1.00 35.72 94 THR A N 1
ATOM 704 C CA . THR A 1 94 ? -41.170 42.932 -21.462 1.00 35.72 94 THR A CA 1
ATOM 705 C C . THR A 1 94 ? -41.080 44.414 -20.999 1.00 35.72 94 THR A C 1
ATOM 707 O O . THR A 1 94 ? -42.094 44.865 -20.461 1.00 35.72 94 THR A O 1
ATOM 710 N N . PRO A 1 95 ? -40.019 45.238 -21.283 1.00 44.31 95 PRO A N 1
ATOM 711 C CA . PRO A 1 95 ? -38.896 45.046 -22.236 1.00 44.31 95 PRO A CA 1
ATOM 712 C C . PRO A 1 95 ? -37.460 45.535 -21.849 1.00 44.31 95 PRO A C 1
ATOM 714 O O . PRO A 1 95 ? -37.263 46.393 -21.002 1.00 44.31 95 PRO A O 1
ATOM 717 N N . ILE A 1 96 ? -36.483 45.003 -22.608 1.00 32.69 96 ILE A N 1
ATOM 718 C CA . ILE A 1 96 ? -35.347 45.649 -23.323 1.00 32.69 96 ILE A CA 1
ATOM 719 C C . ILE A 1 96 ? -34.447 46.655 -22.575 1.00 32.69 96 ILE A C 1
ATOM 721 O O . ILE A 1 96 ? -34.820 47.807 -22.390 1.00 32.69 96 ILE A O 1
ATOM 725 N N . VAL A 1 97 ? -33.164 46.289 -22.435 1.00 30.69 97 VAL A N 1
ATOM 726 C CA . VAL A 1 97 ? -32.034 47.159 -22.823 1.00 30.69 97 VAL A CA 1
ATOM 727 C C . VAL A 1 97 ? -31.015 46.303 -23.583 1.00 30.69 97 VAL A C 1
ATOM 729 O O . VAL A 1 97 ? -30.465 45.344 -23.048 1.00 30.69 97 VAL A O 1
ATOM 732 N N . ALA A 1 98 ? -30.815 46.624 -24.859 1.00 34.00 98 ALA A N 1
ATOM 733 C CA . ALA A 1 98 ? -29.772 46.068 -25.713 1.00 34.00 98 ALA A CA 1
ATOM 734 C C . ALA A 1 98 ? -28.474 46.870 -25.546 1.00 34.00 98 ALA A C 1
ATOM 736 O O . ALA A 1 98 ? -28.570 48.075 -25.366 1.00 34.00 98 ALA A O 1
ATOM 737 N N . TYR A 1 99 ? -27.311 46.208 -25.632 1.00 30.09 99 TYR A N 1
ATOM 738 C CA . TYR A 1 99 ? -26.032 46.620 -26.263 1.00 30.09 99 TYR A CA 1
ATOM 739 C C . TYR A 1 99 ? -24.933 45.585 -25.885 1.00 30.09 99 TYR A C 1
ATOM 741 O O . TYR A 1 99 ? -25.141 44.797 -24.966 1.00 30.09 99 TYR A O 1
ATOM 749 N N . PRO A 1 100 ? -23.811 45.462 -26.622 1.00 42.06 100 PRO A N 1
ATOM 750 C CA . PRO A 1 100 ? -23.702 44.671 -27.840 1.00 42.06 100 PRO A CA 1
ATOM 751 C C . PRO A 1 100 ? -22.641 43.548 -27.738 1.00 42.06 100 PRO A C 1
ATOM 753 O O . PRO A 1 100 ? -21.856 43.437 -26.804 1.00 42.06 100 PRO A O 1
ATOM 756 N N . ARG A 1 101 ? -22.645 42.712 -28.773 1.00 35.16 101 ARG A N 1
ATOM 757 C CA . ARG A 1 101 ? -21.747 41.596 -29.104 1.00 35.16 101 ARG A CA 1
ATOM 758 C C . ARG A 1 101 ? -20.255 41.864 -28.813 1.00 35.16 101 ARG A C 1
ATOM 760 O O . ARG A 1 101 ? -19.683 42.792 -29.377 1.00 35.16 101 ARG A O 1
ATOM 767 N N . VAL A 1 102 ? -19.605 40.948 -28.088 1.00 34.00 102 VAL A N 1
ATOM 768 C CA . VAL A 1 102 ? -18.162 40.673 -28.221 1.00 34.00 102 VAL A CA 1
ATOM 769 C C . VAL A 1 102 ? -18.000 39.191 -28.596 1.00 34.00 102 VAL A C 1
ATOM 771 O O . VAL A 1 102 ? -18.524 38.335 -27.883 1.00 34.00 102 VAL A O 1
ATOM 774 N N . PRO A 1 103 ? -17.349 38.856 -29.722 1.00 43.28 103 PRO A N 1
ATOM 775 C CA . PRO A 1 103 ? -17.033 37.484 -30.096 1.00 43.28 103 PRO A CA 1
ATOM 776 C C . PRO A 1 103 ? -15.727 37.058 -29.423 1.00 43.28 103 PRO A C 1
ATOM 778 O O . PRO A 1 103 ? -14.703 37.718 -29.582 1.00 43.28 103 PRO A O 1
ATOM 781 N N . GLY A 1 104 ? -15.744 35.950 -28.684 1.00 30.33 104 GLY A N 1
ATOM 782 C CA . GLY A 1 104 ? -14.543 35.484 -28.009 1.00 30.33 104 GLY A CA 1
ATOM 783 C C . GLY A 1 104 ? -14.646 34.065 -27.475 1.00 30.33 104 GLY A C 1
ATOM 784 O O . GLY A 1 104 ? -15.268 33.834 -26.449 1.00 30.33 104 GLY A O 1
ATOM 785 N N . LEU A 1 105 ? -13.903 33.184 -28.146 1.00 36.47 105 LEU A N 1
ATOM 786 C CA . LEU A 1 105 ? -13.142 32.083 -27.556 1.00 36.47 105 LEU A CA 1
ATOM 787 C C . LEU A 1 105 ? -13.910 30.794 -27.234 1.00 36.47 105 LEU A C 1
ATOM 789 O O . LEU A 1 105 ? -14.497 30.607 -26.174 1.00 36.47 105 LEU A O 1
ATOM 793 N N . ALA A 1 106 ? -13.801 29.875 -28.200 1.00 32.12 106 ALA A N 1
ATOM 794 C CA . ALA A 1 106 ? -13.323 28.510 -28.004 1.00 32.12 106 ALA A CA 1
ATOM 795 C C . ALA A 1 106 ? -13.412 27.990 -26.561 1.00 32.12 106 ALA A C 1
ATOM 797 O O . ALA A 1 106 ? -12.569 28.294 -25.716 1.00 32.12 106 ALA A O 1
ATOM 798 N N . SER A 1 107 ? -14.394 27.126 -26.318 1.00 35.94 107 SER A N 1
ATOM 799 C CA . SER A 1 107 ? -14.391 26.209 -25.183 1.00 35.94 107 SER A CA 1
ATOM 800 C C . SER A 1 107 ? -13.267 25.189 -25.380 1.00 35.94 107 SER A C 1
ATOM 802 O O . SER A 1 107 ? -13.495 24.064 -25.805 1.00 35.94 107 SER A O 1
ATOM 804 N N . VAL A 1 108 ? -12.031 25.618 -25.125 1.00 39.16 108 VAL A N 1
ATOM 805 C CA . VAL A 1 108 ? -10.925 24.710 -24.843 1.00 39.16 108 VAL A CA 1
ATOM 806 C C . VAL A 1 108 ? -11.270 24.016 -23.538 1.00 39.16 108 VAL A C 1
ATOM 808 O O . VAL A 1 108 ? -11.573 24.672 -22.538 1.00 39.16 108 VAL A O 1
ATOM 811 N N . ASP A 1 109 ? -11.252 22.689 -23.599 1.00 38.66 109 ASP A N 1
ATOM 812 C CA . ASP A 1 109 ? -11.360 21.750 -22.497 1.00 38.66 109 ASP A CA 1
ATOM 813 C C . ASP A 1 109 ? -10.869 22.347 -21.180 1.00 38.66 109 ASP A C 1
ATOM 815 O O . ASP A 1 109 ? -9.666 22.496 -20.935 1.00 38.66 109 ASP A O 1
ATOM 819 N N . LYS A 1 110 ? -11.819 22.682 -20.302 1.00 37.06 110 LYS A N 1
ATOM 820 C CA . LYS A 1 110 ? -11.521 23.007 -18.912 1.00 37.06 110 LYS A CA 1
ATOM 821 C C . LYS A 1 110 ? -11.083 21.708 -18.252 1.00 37.06 110 LYS A C 1
ATOM 823 O O . LYS A 1 110 ? -11.882 20.999 -17.647 1.00 37.06 110 LYS A O 1
ATOM 828 N N . ARG A 1 111 ? -9.800 21.385 -18.430 1.00 39.31 111 ARG A N 1
ATOM 829 C CA . ARG A 1 111 ? -9.074 20.367 -17.680 1.00 39.31 111 ARG A CA 1
ATOM 830 C C . ARG A 1 111 ? -9.430 20.613 -16.223 1.00 39.31 111 ARG A C 1
ATOM 832 O O . ARG A 1 111 ? -9.134 21.687 -15.693 1.00 39.31 111 ARG A O 1
ATOM 839 N N . ALA A 1 112 ? -10.159 19.668 -15.635 1.00 45.19 112 ALA A N 1
ATOM 840 C CA . ALA A 1 112 ? -10.480 19.700 -14.223 1.00 45.19 112 ALA A CA 1
ATOM 841 C C . ALA A 1 112 ? -9.184 20.015 -13.472 1.00 45.19 112 ALA A C 1
ATOM 843 O O . ALA A 1 112 ? -8.142 19.422 -13.774 1.00 45.19 112 ALA A O 1
ATOM 844 N N . SER A 1 113 ? -9.236 21.003 -12.577 1.00 46.94 113 SER A N 1
ATOM 845 C CA . SER A 1 113 ? -8.116 21.328 -11.701 1.00 46.94 113 SER A CA 1
ATOM 846 C C . SER A 1 113 ? -7.528 20.023 -11.159 1.00 46.94 113 SER A C 1
ATOM 848 O O . SER A 1 113 ? -8.314 19.128 -10.823 1.00 46.94 113 SER A O 1
ATOM 850 N N . PRO A 1 114 ? -6.190 19.878 -11.092 1.00 46.78 114 PRO A N 1
ATOM 851 C CA . PRO A 1 114 ? -5.593 18.697 -10.494 1.00 46.78 114 PRO A CA 1
ATOM 852 C C . PRO A 1 114 ? -6.267 18.452 -9.143 1.00 46.78 114 PRO A C 1
ATOM 854 O O . PRO A 1 114 ? -6.489 19.427 -8.412 1.00 46.78 114 PRO A O 1
ATOM 857 N N . PRO A 1 115 ? -6.646 17.206 -8.814 1.00 51.41 115 PRO A N 1
ATOM 858 C CA . PRO A 1 115 ? -7.142 16.923 -7.479 1.00 51.41 115 PRO A CA 1
ATOM 859 C C . PRO A 1 115 ? -6.127 17.487 -6.481 1.00 51.41 115 PRO A C 1
ATOM 861 O O . PRO A 1 115 ? -4.919 17.348 -6.677 1.00 51.41 115 PRO A O 1
ATOM 864 N N . ALA A 1 116 ? -6.603 18.144 -5.419 1.00 63.84 116 ALA A N 1
ATOM 865 C CA . ALA A 1 116 ? -5.739 18.738 -4.389 1.00 63.84 116 ALA A CA 1
ATOM 866 C C . ALA A 1 116 ? -4.824 17.702 -3.695 1.00 63.84 116 ALA A C 1
ATOM 868 O O . ALA A 1 116 ? -3.986 18.056 -2.872 1.00 63.84 116 ALA A O 1
ATOM 869 N N . MET A 1 117 ? -4.998 16.420 -4.025 1.00 76.56 117 MET A N 1
ATOM 870 C CA . MET A 1 117 ? -4.325 15.259 -3.484 1.00 76.56 117 MET A CA 1
ATOM 871 C C . MET A 1 117 ? -3.975 14.293 -4.629 1.00 76.56 117 MET A C 1
ATOM 873 O O . MET A 1 117 ? -4.818 14.068 -5.501 1.00 76.56 117 MET A O 1
ATOM 877 N N . PRO A 1 118 ? -2.765 13.708 -4.653 1.00 86.88 118 PRO A N 1
ATOM 878 C CA . PRO A 1 118 ? -2.397 12.719 -5.660 1.00 86.88 118 PRO A CA 1
ATOM 879 C C . PRO A 1 118 ? -3.300 11.479 -5.580 1.00 86.88 118 PRO A C 1
ATOM 881 O O . PRO A 1 118 ? -3.694 11.051 -4.496 1.00 86.88 118 PRO A O 1
ATOM 884 N N . SER A 1 119 ? -3.597 10.866 -6.729 1.00 88.69 119 SER A N 1
ATOM 885 C CA . SER A 1 119 ? -4.535 9.736 -6.849 1.00 88.69 119 SER A CA 1
ATOM 886 C C . SER A 1 119 ? -4.176 8.547 -5.957 1.00 88.69 119 SER A C 1
ATOM 888 O O . SER A 1 119 ? -5.052 7.910 -5.382 1.00 88.69 119 SER A O 1
ATOM 890 N N . ASP A 1 120 ? -2.881 8.283 -5.795 1.00 86.44 120 ASP A N 1
ATOM 891 C CA . ASP A 1 120 ? -2.359 7.247 -4.902 1.00 86.44 120 ASP A CA 1
ATOM 892 C C . ASP A 1 120 ? -2.738 7.496 -3.433 1.00 86.44 120 ASP A C 1
ATOM 894 O O . ASP A 1 120 ? -3.217 6.598 -2.743 1.00 86.44 120 ASP A O 1
ATOM 898 N N . GLU A 1 121 ? -2.619 8.747 -2.980 1.00 86.44 121 GLU A N 1
ATOM 899 C CA . GLU A 1 121 ? -3.019 9.154 -1.635 1.00 86.44 121 GLU A CA 1
ATOM 900 C C . GLU A 1 121 ? -4.541 9.145 -1.474 1.00 86.44 121 GLU A C 1
ATOM 902 O O . GLU A 1 121 ? -5.036 8.743 -0.423 1.00 86.44 121 GLU A O 1
ATOM 907 N N . MET A 1 122 ? -5.301 9.514 -2.510 1.00 89.00 122 MET A N 1
ATOM 908 C CA . MET A 1 122 ? -6.761 9.395 -2.479 1.00 89.00 122 MET A CA 1
ATOM 909 C C . MET A 1 122 ? -7.211 7.940 -2.311 1.00 89.00 122 MET A C 1
ATOM 911 O O . MET A 1 122 ? -8.082 7.662 -1.484 1.00 89.00 122 MET A O 1
ATOM 915 N N . ILE A 1 123 ? -6.615 7.014 -3.070 1.00 89.56 123 ILE A N 1
ATOM 916 C CA . ILE A 1 123 ? -6.909 5.579 -2.975 1.00 89.56 123 ILE A CA 1
ATOM 917 C C . ILE A 1 123 ? -6.499 5.053 -1.600 1.00 89.56 123 ILE A C 1
ATOM 919 O O . ILE A 1 123 ? -7.317 4.433 -0.922 1.00 89.56 123 ILE A O 1
ATOM 923 N N . GLY A 1 124 ? -5.277 5.356 -1.151 1.00 87.25 124 GLY A N 1
ATOM 924 C CA . GLY A 1 124 ? -4.781 4.925 0.154 1.00 87.25 124 GLY A CA 1
ATOM 925 C C . GLY A 1 124 ? -5.630 5.440 1.314 1.00 87.25 124 GLY A C 1
ATOM 926 O O . GLY A 1 124 ? -5.982 4.673 2.208 1.00 87.25 124 GLY A O 1
ATOM 927 N N . LYS A 1 125 ? -6.059 6.708 1.281 1.00 86.31 125 LYS A N 1
ATOM 928 C CA . LYS A 1 125 ? -6.979 7.254 2.291 1.00 86.31 125 LYS A CA 1
ATOM 929 C C . LYS A 1 125 ? -8.336 6.573 2.264 1.00 86.31 125 LYS A C 1
ATOM 931 O O . LYS A 1 125 ? -8.856 6.242 3.322 1.00 86.31 125 LYS A O 1
ATOM 936 N N . ARG A 1 126 ? -8.905 6.315 1.086 1.00 87.69 126 ARG A N 1
ATOM 937 C CA . ARG A 1 126 ? -10.180 5.590 0.993 1.00 87.69 126 ARG A CA 1
ATOM 938 C C . ARG A 1 126 ? -10.074 4.140 1.466 1.00 87.69 126 ARG A C 1
ATOM 940 O O . ARG A 1 126 ? -11.026 3.660 2.068 1.00 87.69 126 ARG A O 1
ATOM 947 N N . MET A 1 127 ? -8.934 3.483 1.257 1.00 86.69 127 MET A N 1
ATOM 948 C CA . MET A 1 127 ? -8.641 2.168 1.838 1.00 86.69 127 MET A CA 1
ATOM 949 C C . MET A 1 127 ? -8.511 2.220 3.368 1.00 86.69 127 MET A C 1
ATOM 951 O O . MET A 1 127 ? -8.927 1.290 4.050 1.00 86.69 127 MET A O 1
ATOM 955 N N . LEU A 1 128 ? -7.923 3.291 3.910 1.00 82.44 128 LEU A N 1
ATOM 956 C CA . LEU A 1 128 ? -7.646 3.436 5.342 1.00 82.44 128 LEU A CA 1
ATOM 957 C C . LEU A 1 128 ? -8.851 3.876 6.174 1.00 82.44 128 LEU A C 1
ATOM 959 O O . LEU A 1 128 ? -9.060 3.373 7.271 1.00 82.44 128 LEU A O 1
ATOM 963 N N . THR A 1 129 ? -9.586 4.871 5.690 1.00 77.50 129 THR A N 1
ATOM 964 C CA . THR A 1 129 ? -10.597 5.590 6.477 1.00 77.50 129 THR A CA 1
ATOM 965 C C . THR A 1 129 ? -11.946 5.667 5.773 1.00 77.50 129 THR A C 1
ATOM 967 O O . THR A 1 129 ? -12.874 6.277 6.294 1.00 77.50 129 THR A O 1
ATOM 970 N N . GLY A 1 130 ? -12.041 5.149 4.548 1.00 76.56 130 GLY A N 1
ATOM 971 C CA . GLY A 1 130 ? -13.265 5.155 3.759 1.00 76.56 130 GLY A CA 1
ATOM 972 C C . GLY A 1 130 ? -13.995 3.817 3.802 1.00 76.56 130 GLY A C 1
ATOM 973 O O . GLY A 1 130 ? -13.520 2.826 4.350 1.00 76.56 130 GLY A O 1
ATOM 974 N N . ASN A 1 131 ? -15.142 3.785 3.135 1.00 81.19 131 ASN A N 1
ATOM 975 C CA . ASN A 1 131 ? -15.952 2.588 2.916 1.00 81.19 131 ASN A CA 1
ATOM 976 C C . ASN A 1 131 ? -15.460 1.733 1.731 1.00 81.19 131 ASN A C 1
ATOM 978 O O . ASN A 1 131 ? -16.149 0.809 1.318 1.00 81.19 131 ASN A O 1
ATOM 982 N N . LEU A 1 132 ? -14.290 2.032 1.152 1.00 84.94 132 LEU A N 1
ATOM 983 C CA . LEU A 1 132 ? -13.827 1.378 -0.077 1.00 84.94 132 LEU A CA 1
ATOM 984 C C . LEU A 1 132 ? -13.662 -0.136 0.090 1.00 84.94 132 LEU A C 1
ATOM 986 O O . LEU A 1 132 ? -13.966 -0.886 -0.825 1.00 84.94 132 LEU A O 1
ATOM 990 N N . LEU A 1 133 ? -13.214 -0.592 1.261 1.00 85.62 133 LEU A N 1
ATOM 991 C CA . LEU A 1 133 ? -13.058 -2.022 1.556 1.00 85.62 133 LEU A CA 1
ATOM 992 C C . LEU A 1 133 ? -14.389 -2.744 1.826 1.00 85.62 133 LEU A C 1
ATOM 994 O O . LEU A 1 133 ? -14.409 -3.970 1.915 1.00 85.62 133 LEU A O 1
ATOM 998 N N . GLU A 1 134 ? -15.480 -1.993 1.958 1.00 85.56 134 GLU A N 1
ATOM 999 C CA . GLU A 1 134 ? -16.845 -2.492 2.158 1.00 85.56 134 GLU A CA 1
ATOM 1000 C C . GLU A 1 134 ? -17.668 -2.416 0.857 1.00 85.56 134 GLU A C 1
ATOM 1002 O O . GLU A 1 134 ? -18.697 -3.076 0.732 1.00 85.56 134 GLU A O 1
ATOM 1007 N N . ASP A 1 135 ? -17.194 -1.652 -0.131 1.00 87.81 135 ASP A N 1
ATOM 1008 C CA . ASP A 1 135 ? -17.840 -1.445 -1.423 1.00 87.81 135 ASP A CA 1
ATOM 1009 C C . ASP A 1 135 ? -17.312 -2.443 -2.468 1.00 87.81 135 ASP A C 1
ATOM 1011 O O . ASP A 1 135 ? -16.279 -2.244 -3.115 1.00 87.81 135 ASP A O 1
ATOM 1015 N N . HIS A 1 136 ? -18.026 -3.562 -2.619 1.00 85.56 136 HIS A N 1
ATOM 1016 C CA . HIS A 1 136 ? -17.647 -4.626 -3.551 1.00 85.56 136 HIS A CA 1
ATOM 1017 C C . HIS A 1 136 ? -17.617 -4.163 -5.016 1.00 85.56 136 HIS A C 1
ATOM 1019 O O . HIS A 1 136 ? -16.757 -4.607 -5.787 1.00 85.56 136 HIS A O 1
ATOM 1025 N N . ASP A 1 137 ? -18.522 -3.262 -5.398 1.00 88.38 137 ASP A N 1
ATOM 1026 C CA . ASP A 1 137 ? -18.623 -2.764 -6.767 1.00 88.38 137 ASP A CA 1
ATOM 1027 C C . ASP A 1 137 ? -17.420 -1.874 -7.102 1.00 88.38 137 ASP A C 1
ATOM 1029 O O . ASP A 1 137 ? -16.795 -2.040 -8.155 1.00 88.38 137 ASP A O 1
ATOM 1033 N N . GLU A 1 138 ? -17.017 -0.991 -6.182 1.00 90.31 138 GLU A N 1
ATOM 1034 C CA . GLU A 1 138 ? -15.813 -0.169 -6.346 1.00 90.31 138 GLU A CA 1
ATOM 1035 C C . GLU A 1 138 ? -14.533 -1.015 -6.365 1.00 90.31 138 GLU A C 1
ATOM 1037 O O . GLU A 1 138 ? -13.658 -0.776 -7.202 1.00 90.31 138 GLU A O 1
ATOM 1042 N N . LEU A 1 139 ? -14.421 -2.053 -5.527 1.00 90.50 139 LEU A N 1
ATOM 1043 C CA . LEU A 1 139 ? -13.278 -2.976 -5.581 1.00 90.50 139 LEU A CA 1
ATOM 1044 C C . LEU A 1 139 ? -13.217 -3.731 -6.918 1.00 90.50 139 LEU A C 1
ATOM 1046 O O . LEU A 1 139 ? -12.141 -3.863 -7.510 1.00 90.50 139 LEU A O 1
ATOM 1050 N N . THR A 1 140 ? -14.364 -4.172 -7.436 1.00 90.75 140 THR A N 1
ATOM 1051 C CA . THR A 1 140 ? -14.464 -4.845 -8.741 1.00 90.75 140 THR A CA 1
ATOM 1052 C C . THR A 1 140 ? -14.107 -3.898 -9.889 1.00 90.75 140 THR A C 1
ATOM 1054 O O . THR A 1 140 ? -13.397 -4.276 -10.833 1.00 90.75 140 THR A O 1
ATOM 1057 N N . ARG A 1 141 ? -14.535 -2.634 -9.797 1.00 93.38 141 ARG A N 1
ATOM 1058 C CA . ARG A 1 141 ? -14.157 -1.572 -10.732 1.00 93.38 141 ARG A CA 1
ATOM 1059 C C . ARG A 1 141 ? -12.650 -1.319 -10.698 1.00 93.38 141 ARG A C 1
ATOM 1061 O O . ARG A 1 141 ? -12.028 -1.283 -11.760 1.00 93.38 141 ARG A O 1
ATOM 1068 N N . MET A 1 142 ? -12.050 -1.193 -9.514 1.00 93.25 142 MET A N 1
ATOM 1069 C CA . MET A 1 142 ? -10.601 -1.021 -9.360 1.00 93.25 142 MET A CA 1
ATOM 1070 C C . MET A 1 142 ? -9.828 -2.188 -9.976 1.00 93.25 142 MET A C 1
ATOM 1072 O O . MET A 1 142 ? -8.931 -1.956 -10.786 1.00 93.25 142 MET A O 1
ATOM 1076 N N . ALA A 1 143 ? -10.213 -3.431 -9.675 1.00 92.00 143 ALA A N 1
ATOM 1077 C CA . ALA A 1 143 ? -9.588 -4.618 -10.257 1.00 92.00 143 ALA A CA 1
ATOM 1078 C C . ALA A 1 143 ? -9.683 -4.620 -11.794 1.00 92.00 143 ALA A C 1
ATOM 1080 O O . ALA A 1 143 ? -8.711 -4.923 -12.489 1.00 92.00 143 ALA A O 1
ATOM 1081 N N . SER A 1 144 ? -10.829 -4.204 -12.342 1.00 94.12 144 SER A N 1
ATOM 1082 C CA . SER A 1 144 ? -11.020 -4.073 -13.790 1.00 94.12 144 SER A CA 1
ATOM 1083 C C . SER A 1 144 ? -10.119 -3.002 -14.413 1.00 94.12 144 SER A C 1
ATOM 1085 O O . SER A 1 144 ? -9.568 -3.232 -15.492 1.00 94.12 144 SER A O 1
ATOM 1087 N N . ILE A 1 145 ? -9.920 -1.865 -13.738 1.00 94.69 145 ILE A N 1
ATOM 1088 C CA . ILE A 1 145 ? -9.014 -0.800 -14.194 1.00 94.69 145 ILE A CA 1
ATOM 1089 C C . ILE A 1 145 ? -7.553 -1.262 -14.103 1.00 94.69 145 ILE A C 1
ATOM 1091 O O . ILE A 1 145 ? -6.806 -1.112 -15.068 1.00 94.69 145 ILE A O 1
ATOM 1095 N N . TYR A 1 146 ? -7.137 -1.905 -13.011 1.00 94.69 146 TYR A N 1
ATOM 1096 C CA . TYR A 1 146 ? -5.785 -2.465 -12.917 1.00 94.69 146 TYR A CA 1
ATOM 1097 C C . TYR A 1 146 ? -5.515 -3.519 -13.991 1.00 94.69 146 TYR A C 1
ATOM 1099 O O . TYR A 1 146 ? -4.436 -3.526 -14.585 1.00 94.69 146 TYR A O 1
ATOM 1107 N N . ARG A 1 147 ? -6.511 -4.350 -14.320 1.00 94.62 147 ARG A N 1
ATOM 1108 C CA . ARG A 1 147 ? -6.428 -5.299 -15.437 1.00 94.62 147 ARG A CA 1
ATOM 1109 C C . ARG A 1 147 ? -6.257 -4.588 -16.776 1.00 94.62 147 ARG A C 1
ATOM 1111 O O . ARG A 1 147 ? -5.387 -4.971 -17.549 1.00 94.62 147 ARG A O 1
ATOM 1118 N N . LYS A 1 148 ? -7.042 -3.537 -17.035 1.00 95.56 148 LYS A N 1
ATOM 1119 C CA . LYS A 1 148 ? -6.951 -2.717 -18.257 1.00 95.56 148 LYS A CA 1
ATOM 1120 C C . LYS A 1 148 ? -5.548 -2.132 -18.459 1.00 95.56 148 LYS A C 1
ATOM 1122 O O . LYS A 1 148 ? -5.078 -2.069 -19.589 1.00 95.56 148 LYS A O 1
ATOM 1127 N N . HIS A 1 149 ? -4.876 -1.738 -17.378 1.00 94.12 149 HIS A N 1
ATOM 1128 C CA . HIS A 1 149 ? -3.511 -1.194 -17.417 1.00 94.12 149 HIS A CA 1
ATOM 1129 C C . HIS A 1 149 ? -2.410 -2.259 -17.273 1.00 94.12 149 HIS A C 1
ATOM 1131 O O . HIS A 1 149 ? -1.227 -1.919 -17.285 1.00 94.12 149 HIS A O 1
ATOM 1137 N N . GLY A 1 150 ? -2.773 -3.542 -17.163 1.00 92.12 150 GLY A N 1
ATOM 1138 C CA . GLY A 1 150 ? -1.827 -4.655 -17.052 1.00 92.12 150 GLY A CA 1
ATOM 1139 C C . GLY A 1 150 ? -0.990 -4.628 -15.771 1.00 92.12 150 GLY A C 1
ATOM 1140 O O . GLY A 1 150 ? 0.189 -4.959 -15.826 1.00 92.12 150 GLY A O 1
ATOM 1141 N N . VAL A 1 151 ? -1.578 -4.172 -14.659 1.00 93.12 151 VAL A N 1
ATOM 1142 C CA . VAL A 1 151 ? -0.942 -4.104 -13.325 1.00 93.12 151 VAL A CA 1
ATOM 1143 C C . VAL A 1 151 ? -1.735 -4.862 -12.251 1.00 93.12 151 VAL A C 1
ATOM 1145 O O . VAL A 1 151 ? -1.522 -4.669 -11.056 1.00 93.12 151 VAL A O 1
ATOM 1148 N N . LEU A 1 152 ? -2.714 -5.680 -12.658 1.00 92.12 152 LEU A N 1
ATOM 1149 C CA . LEU A 1 152 ? -3.560 -6.419 -11.717 1.00 92.12 152 LEU A CA 1
ATOM 1150 C C . LEU A 1 152 ? -2.753 -7.438 -10.913 1.00 92.12 152 LEU A C 1
ATOM 1152 O O . LEU A 1 152 ? -2.971 -7.537 -9.712 1.00 92.12 152 LEU A O 1
ATOM 1156 N N . ASP A 1 153 ? -1.825 -8.157 -11.541 1.00 89.69 153 ASP A N 1
ATOM 1157 C CA . ASP A 1 153 ? -1.043 -9.196 -10.861 1.00 89.69 153 ASP A CA 1
ATOM 1158 C C . ASP A 1 153 ? -0.179 -8.604 -9.742 1.00 89.69 153 ASP A C 1
ATOM 1160 O O . ASP A 1 153 ? -0.042 -9.195 -8.672 1.00 89.69 153 ASP A O 1
ATOM 1164 N N . GLU A 1 154 ? 0.345 -7.393 -9.944 1.00 88.50 154 GLU A N 1
ATOM 1165 C CA . GLU A 1 154 ? 1.072 -6.660 -8.913 1.00 88.50 154 GLU A CA 1
ATOM 1166 C C . GLU A 1 154 ? 0.156 -6.088 -7.824 1.00 88.50 154 GLU A C 1
ATOM 1168 O O . GLU A 1 154 ? 0.552 -6.030 -6.659 1.00 88.50 154 GLU A O 1
ATOM 1173 N N . MET A 1 155 ? -1.051 -5.642 -8.181 1.00 90.50 155 MET A N 1
ATOM 1174 C CA . MET A 1 155 ? -1.967 -4.975 -7.247 1.00 90.50 155 MET A CA 1
ATOM 1175 C C . MET A 1 155 ? -2.896 -5.935 -6.499 1.00 90.50 155 MET A C 1
ATOM 1177 O O . MET A 1 155 ? -3.389 -5.584 -5.430 1.00 90.50 155 MET A O 1
ATOM 1181 N N . ALA A 1 156 ? -3.126 -7.150 -6.992 1.00 89.06 156 ALA A N 1
ATOM 1182 C CA . ALA A 1 156 ? -3.997 -8.120 -6.334 1.00 89.06 156 ALA A CA 1
ATOM 1183 C C . ALA A 1 156 ? -3.491 -8.504 -4.929 1.00 89.06 156 ALA A C 1
ATOM 1185 O O . ALA A 1 156 ? -4.290 -8.473 -3.990 1.00 89.06 156 ALA A O 1
ATOM 1186 N N . PRO A 1 157 ? -2.187 -8.774 -4.708 1.00 90.44 157 PRO A N 1
ATOM 1187 C CA . PRO A 1 157 ? -1.675 -9.014 -3.362 1.00 90.44 157 PRO A CA 1
ATOM 1188 C C . PRO A 1 157 ? -1.821 -7.798 -2.432 1.00 90.44 157 PRO A C 1
ATOM 1190 O O . PRO A 1 157 ? -2.116 -7.968 -1.249 1.00 90.44 157 PRO A O 1
ATOM 1193 N N . TRP A 1 158 ? -1.681 -6.574 -2.958 1.00 89.81 158 TRP A N 1
ATOM 1194 C CA . TRP A 1 158 ? -1.939 -5.340 -2.207 1.00 89.81 158 TRP A CA 1
ATOM 1195 C C . TRP A 1 158 ? -3.410 -5.222 -1.787 1.00 89.81 158 TRP A C 1
ATOM 1197 O O . TRP A 1 158 ? -3.696 -4.987 -0.612 1.00 89.81 158 TRP A O 1
ATOM 1207 N N . MET A 1 159 ? -4.345 -5.453 -2.714 1.00 87.88 159 MET A N 1
ATOM 1208 C CA . MET A 1 159 ? -5.786 -5.424 -2.434 1.00 87.88 159 MET A CA 1
ATOM 1209 C C . MET A 1 159 ? -6.183 -6.490 -1.405 1.00 87.88 159 MET A C 1
ATOM 1211 O O . MET A 1 159 ? -6.914 -6.193 -0.461 1.00 87.88 159 MET A O 1
ATOM 1215 N N . ASN A 1 160 ? -5.652 -7.709 -1.535 1.00 88.94 160 ASN A N 1
ATOM 1216 C CA . ASN A 1 160 ? -5.893 -8.792 -0.580 1.00 88.94 160 ASN A CA 1
ATOM 1217 C C . ASN A 1 160 ? -5.352 -8.446 0.815 1.00 88.94 160 ASN A C 1
ATOM 1219 O O . ASN A 1 160 ? -6.054 -8.627 1.808 1.00 88.94 160 ASN A O 1
ATOM 1223 N N . ALA A 1 161 ? -4.142 -7.881 0.898 1.00 88.19 161 ALA A N 1
ATOM 1224 C CA . ALA A 1 161 ? -3.562 -7.443 2.165 1.00 88.19 161 ALA A CA 1
ATOM 1225 C C . ALA A 1 161 ? -4.393 -6.334 2.832 1.00 88.19 161 ALA A C 1
ATOM 1227 O O . ALA A 1 161 ? -4.578 -6.358 4.050 1.00 88.19 161 ALA A O 1
ATOM 1228 N N . ALA A 1 162 ? -4.923 -5.385 2.052 1.00 87.94 162 ALA A N 1
ATOM 1229 C CA . ALA A 1 162 ? -5.815 -4.347 2.565 1.00 87.94 162 ALA A CA 1
ATOM 1230 C C . ALA A 1 162 ? -7.124 -4.946 3.111 1.00 87.94 162 ALA A C 1
ATOM 1232 O O . ALA A 1 162 ? -7.554 -4.592 4.211 1.00 87.94 162 ALA A O 1
ATOM 1233 N N . TYR A 1 163 ? -7.712 -5.908 2.396 1.00 87.19 163 TYR A N 1
ATOM 1234 C CA . TYR A 1 163 ? -8.922 -6.610 2.825 1.00 87.19 163 TYR A CA 1
ATOM 1235 C C . TYR A 1 163 ? -8.709 -7.414 4.117 1.00 87.19 163 TYR A C 1
ATOM 1237 O O . TYR A 1 163 ? -9.485 -7.297 5.069 1.00 87.19 163 TYR A O 1
ATOM 1245 N N . ASP A 1 164 ? -7.616 -8.173 4.206 1.00 88.81 164 ASP A N 1
ATOM 1246 C CA . ASP A 1 164 ? -7.267 -8.917 5.418 1.00 88.81 164 ASP A CA 1
ATOM 1247 C C . ASP A 1 164 ? -6.967 -7.989 6.602 1.00 88.81 164 ASP A C 1
ATOM 1249 O O . ASP A 1 164 ? -7.318 -8.299 7.744 1.00 88.81 164 ASP A O 1
ATOM 1253 N N . ALA A 1 165 ? -6.368 -6.823 6.347 1.00 88.69 165 ALA A N 1
ATOM 1254 C CA . ALA A 1 165 ? -6.150 -5.816 7.375 1.00 88.69 165 ALA A CA 1
ATOM 1255 C C . ALA A 1 165 ? -7.474 -5.243 7.907 1.00 88.69 165 ALA A C 1
ATOM 1257 O O . ALA A 1 165 ? -7.615 -5.076 9.121 1.00 88.69 165 ALA A O 1
ATOM 1258 N N . LYS A 1 166 ? -8.464 -5.000 7.037 1.00 88.75 166 LYS A N 1
ATOM 1259 C CA . LYS A 1 166 ? -9.804 -4.546 7.445 1.00 88.75 166 LYS A CA 1
ATOM 1260 C C . LYS A 1 166 ? -10.536 -5.572 8.297 1.00 88.75 166 LYS A C 1
ATOM 1262 O O . LYS A 1 166 ? -11.092 -5.189 9.320 1.00 88.75 166 LYS A O 1
ATOM 1267 N N . LYS A 1 167 ? -10.460 -6.868 7.970 1.00 88.44 167 LYS A N 1
ATOM 1268 C CA . LYS A 1 167 ? -11.024 -7.934 8.830 1.00 88.44 167 LYS A CA 1
ATOM 1269 C C . LYS A 1 167 ? -10.462 -7.912 10.252 1.00 88.44 167 LYS A C 1
ATOM 1271 O O . LYS A 1 167 ? -11.146 -8.296 11.192 1.00 88.44 167 LYS A O 1
ATOM 1276 N N . ARG A 1 168 ? -9.216 -7.462 10.403 1.00 88.62 168 ARG A N 1
ATOM 1277 C CA . ARG A 1 168 ? -8.531 -7.315 11.694 1.00 88.62 168 ARG A CA 1
ATOM 1278 C C . ARG A 1 168 ? -8.740 -5.942 12.344 1.00 88.62 168 ARG A C 1
ATOM 1280 O O . ARG A 1 168 ? -8.084 -5.645 13.337 1.00 88.62 168 ARG A O 1
ATOM 1287 N N . GLY A 1 169 ? -9.585 -5.084 11.771 1.00 87.81 169 GLY A N 1
ATOM 1288 C CA . GLY A 1 169 ? -9.825 -3.726 12.263 1.00 87.81 169 GLY A CA 1
ATOM 1289 C C . GLY A 1 169 ? -8.603 -2.802 12.180 1.00 87.81 169 GLY A C 1
ATOM 1290 O O . GLY A 1 169 ? -8.587 -1.753 12.814 1.00 87.81 169 GLY A O 1
ATOM 1291 N N . ILE A 1 170 ? -7.561 -3.164 11.421 1.00 90.06 170 ILE A N 1
ATOM 1292 C CA . ILE A 1 170 ? -6.308 -2.395 11.369 1.00 90.06 170 ILE A CA 1
ATOM 1293 C C . ILE A 1 170 ? -6.526 -0.978 10.809 1.00 90.06 170 ILE A C 1
ATOM 1295 O O . ILE A 1 170 ? -6.049 -0.045 11.449 1.00 90.06 170 ILE A O 1
ATOM 1299 N N . PRO A 1 171 ? -7.223 -0.764 9.674 1.00 88.56 171 PRO A N 1
ATOM 1300 C CA . PRO A 1 171 ? -7.456 0.581 9.139 1.00 88.56 171 PRO A CA 1
ATOM 1301 C C . PRO A 1 171 ? -8.173 1.498 10.139 1.00 88.56 171 PRO A C 1
ATOM 1303 O O . PRO A 1 171 ? -7.715 2.608 10.412 1.00 88.56 171 PRO A O 1
ATOM 1306 N N . ASP A 1 172 ? -9.232 0.980 10.762 1.00 88.19 172 ASP A N 1
ATOM 1307 C CA . ASP A 1 172 ? -10.049 1.711 11.730 1.00 88.19 172 ASP A CA 1
ATOM 1308 C C . ASP A 1 172 ? -9.231 2.056 12.990 1.00 88.19 172 ASP A C 1
ATOM 1310 O O . ASP A 1 172 ? -9.239 3.195 13.457 1.00 88.19 172 ASP A O 1
ATOM 1314 N N . ALA A 1 173 ? -8.435 1.107 13.494 1.00 89.31 173 ALA A N 1
ATOM 1315 C CA . ALA A 1 173 ? -7.530 1.337 14.615 1.00 89.31 173 ALA A CA 1
ATOM 1316 C C . ALA A 1 173 ? -6.411 2.336 14.285 1.00 89.31 173 ALA A C 1
ATOM 1318 O O . ALA A 1 173 ? -6.082 3.180 15.114 1.00 89.31 173 ALA A O 1
ATOM 1319 N N . LEU A 1 174 ? -5.833 2.284 13.079 1.00 88.19 174 LEU A N 1
ATOM 1320 C CA . LEU A 1 174 ? -4.831 3.260 12.636 1.00 88.19 174 LEU A CA 1
ATOM 1321 C C . LEU A 1 174 ? -5.419 4.670 12.600 1.00 88.19 174 LEU A C 1
ATOM 1323 O O . LEU A 1 174 ? -4.757 5.602 13.047 1.00 88.19 174 LEU A O 1
ATOM 1327 N N . ASN A 1 175 ? -6.650 4.828 12.109 1.00 86.56 175 ASN A N 1
ATOM 1328 C CA . ASN A 1 175 ? -7.331 6.119 12.107 1.00 86.56 175 ASN A CA 1
ATOM 1329 C C . ASN A 1 175 ? -7.496 6.667 13.535 1.00 86.56 175 ASN A C 1
ATOM 1331 O O . ASN A 1 175 ? -7.133 7.813 13.792 1.00 86.56 175 ASN A O 1
ATOM 1335 N N . LEU A 1 176 ? -7.941 5.826 14.475 1.00 88.56 176 LEU A N 1
ATOM 1336 C CA . LEU A 1 176 ? -8.096 6.200 15.887 1.00 88.56 176 LEU A CA 1
ATOM 1337 C C . LEU A 1 176 ? -6.763 6.613 16.530 1.00 88.56 176 LEU A C 1
ATOM 1339 O O . LEU A 1 176 ? -6.688 7.641 17.205 1.00 88.56 176 LEU A O 1
ATOM 1343 N N . LEU A 1 177 ? -5.679 5.887 16.247 1.00 88.44 177 LEU A N 1
ATOM 1344 C CA . LEU A 1 177 ? -4.334 6.231 16.726 1.00 88.44 177 LEU A CA 1
ATOM 1345 C C . LEU A 1 177 ? -3.809 7.534 16.112 1.00 88.44 177 LEU A C 1
ATOM 1347 O O . LEU A 1 177 ? -3.123 8.299 16.788 1.00 88.44 177 LEU A O 1
ATOM 1351 N N . LEU A 1 178 ? -4.127 7.819 14.847 1.00 84.19 178 LEU A N 1
ATOM 1352 C CA . LEU A 1 178 ? -3.778 9.096 14.216 1.00 84.19 178 LEU A CA 1
ATOM 1353 C C . LEU A 1 178 ? -4.540 10.271 14.844 1.00 84.19 178 LEU A C 1
ATOM 1355 O O . LEU A 1 178 ? -4.000 11.374 14.899 1.00 84.19 178 LEU A O 1
ATOM 1359 N N . THR A 1 179 ? -5.751 10.039 15.358 1.00 84.56 179 THR A N 1
ATOM 1360 C CA . THR A 1 179 ? -6.538 11.043 16.093 1.00 84.56 179 THR A CA 1
ATOM 1361 C C . THR A 1 179 ? -6.231 11.099 17.593 1.00 84.56 179 THR A C 1
ATOM 1363 O O . THR A 1 179 ? -6.766 11.961 18.283 1.00 84.56 179 THR A O 1
ATOM 1366 N N . GLY A 1 180 ? -5.358 10.225 18.105 1.00 84.94 180 GLY A N 1
ATOM 1367 C CA . GLY A 1 180 ? -4.957 10.205 19.517 1.00 84.94 180 GLY A CA 1
ATOM 1368 C C . GLY A 1 180 ? -5.784 9.293 20.427 1.00 84.94 180 GLY A C 1
ATOM 1369 O O . GLY A 1 180 ? -5.540 9.273 21.631 1.00 84.94 180 GLY A O 1
ATOM 1370 N N . ASP A 1 181 ? -6.721 8.516 19.887 1.00 86.62 181 ASP A N 1
ATOM 1371 C CA . ASP A 1 181 ? -7.562 7.596 20.656 1.00 86.62 181 ASP A CA 1
ATOM 1372 C C . ASP A 1 181 ? -6.944 6.189 20.718 1.00 86.62 181 ASP A C 1
ATOM 1374 O O . ASP A 1 181 ? -7.274 5.286 19.946 1.00 86.62 181 ASP A O 1
ATOM 1378 N N . GLY A 1 182 ? -6.017 6.004 21.662 1.00 87.88 182 GLY A N 1
ATOM 1379 C CA . GLY A 1 182 ? -5.388 4.704 21.912 1.00 87.88 182 GLY A CA 1
ATOM 1380 C C . GLY A 1 182 ? -6.369 3.648 22.429 1.00 87.88 182 GLY A C 1
ATOM 1381 O O . GLY A 1 182 ? -6.290 2.486 22.031 1.00 87.88 182 GLY A O 1
ATOM 1382 N N . LYS A 1 183 ? -7.334 4.043 23.267 1.00 90.75 183 LYS A N 1
ATOM 1383 C CA . LYS A 1 183 ? -8.296 3.117 23.881 1.00 90.75 183 LYS A CA 1
ATOM 1384 C C . LYS A 1 183 ? -9.284 2.572 22.852 1.00 90.75 183 LYS A C 1
ATOM 1386 O O . LYS A 1 183 ? -9.478 1.357 22.778 1.00 90.75 183 LYS A O 1
ATOM 1391 N N . GLY A 1 184 ? -9.857 3.446 22.024 1.00 90.19 184 GLY A N 1
ATOM 1392 C CA . GLY A 1 184 ? -10.721 3.041 20.918 1.00 90.19 184 GLY A CA 1
ATOM 1393 C C . GLY A 1 184 ? -9.980 2.137 19.933 1.00 90.19 184 GLY A C 1
ATOM 1394 O O . GLY A 1 184 ? -10.498 1.093 19.532 1.00 90.19 184 GLY A O 1
ATOM 1395 N N . ALA A 1 185 ? -8.727 2.473 19.604 1.00 90.69 185 ALA A N 1
ATOM 1396 C CA . ALA A 1 185 ? -7.896 1.628 18.751 1.00 90.69 185 ALA A CA 1
ATOM 1397 C C . ALA A 1 185 ? -7.671 0.234 19.353 1.00 90.69 185 ALA A C 1
ATOM 1399 O O . ALA A 1 185 ? -7.766 -0.765 18.639 1.00 90.69 185 ALA A O 1
ATOM 1400 N N . ALA A 1 186 ? -7.421 0.144 20.662 1.00 90.12 186 ALA A N 1
ATOM 1401 C CA . ALA A 1 186 ? -7.259 -1.130 21.352 1.00 90.12 186 ALA A CA 1
ATOM 1402 C C . ALA A 1 186 ? -8.524 -1.994 21.263 1.00 90.12 186 ALA A C 1
ATOM 1404 O O . ALA A 1 186 ? -8.439 -3.191 20.994 1.00 90.12 186 ALA A O 1
ATOM 1405 N N . GLU A 1 187 ? -9.702 -1.398 21.454 1.00 92.38 187 GLU A N 1
ATOM 1406 C CA . GLU A 1 187 ? -10.980 -2.104 21.354 1.00 92.38 187 GLU A CA 1
ATOM 1407 C C . GLU A 1 187 ? -11.216 -2.666 19.946 1.00 92.38 187 GLU A C 1
ATOM 1409 O O . GLU A 1 187 ? -11.571 -3.837 19.795 1.00 92.38 187 GLU A O 1
ATOM 1414 N N . VAL A 1 188 ? -10.968 -1.857 18.913 1.00 91.75 188 VAL A N 1
ATOM 1415 C CA . VAL A 1 188 ? -11.090 -2.279 17.512 1.00 91.75 188 VAL A CA 1
ATOM 1416 C C . VAL A 1 188 ? -10.123 -3.422 17.193 1.00 91.75 188 VAL A C 1
ATOM 1418 O O . VAL A 1 188 ? -10.531 -4.425 16.606 1.00 91.75 188 VAL A O 1
ATOM 1421 N N . LEU A 1 189 ? -8.863 -3.319 17.625 1.00 91.44 189 LEU A N 1
ATOM 1422 C CA . LEU A 1 189 ? -7.855 -4.363 17.411 1.00 91.44 189 LEU A CA 1
ATOM 1423 C C . LEU A 1 189 ? -8.228 -5.666 18.131 1.00 91.44 189 LEU A C 1
ATOM 1425 O O . LEU A 1 189 ? -8.137 -6.737 17.529 1.00 91.44 189 LEU A O 1
ATOM 1429 N N . ARG A 1 190 ? -8.723 -5.587 19.375 1.00 91.44 190 ARG A N 1
ATOM 1430 C CA . ARG A 1 190 ? -9.206 -6.754 20.134 1.00 91.44 190 ARG A CA 1
ATOM 1431 C C . ARG A 1 190 ? -10.383 -7.432 19.430 1.00 91.44 190 ARG A C 1
ATOM 1433 O O . ARG A 1 190 ? -10.365 -8.652 19.274 1.00 91.44 190 ARG A O 1
ATOM 1440 N N . LYS A 1 191 ? -11.358 -6.661 18.928 1.00 90.06 191 LYS A N 1
ATOM 1441 C CA . LYS A 1 191 ? -12.468 -7.188 18.103 1.00 90.06 191 LYS A CA 1
ATOM 1442 C C . LYS A 1 191 ? -11.964 -7.850 16.817 1.00 90.06 191 LYS A C 1
ATOM 1444 O O . LYS A 1 191 ? -12.501 -8.874 16.409 1.00 90.06 191 LYS A O 1
ATOM 1449 N N . GLY A 1 192 ? -10.900 -7.310 16.225 1.00 86.06 192 GLY A N 1
ATOM 1450 C CA . GLY A 1 192 ? -10.202 -7.872 15.068 1.00 86.06 192 GLY A CA 1
ATOM 1451 C C . GLY A 1 192 ? -9.303 -9.082 15.360 1.00 86.06 192 GLY A C 1
ATOM 1452 O O . GLY A 1 192 ? -8.585 -9.534 14.466 1.00 86.06 192 GLY A O 1
ATOM 1453 N N . GLY A 1 193 ? -9.305 -9.604 16.592 1.00 87.75 193 GLY A N 1
ATOM 1454 C CA . GLY A 1 193 ? -8.522 -10.773 17.003 1.00 87.75 193 GLY A CA 1
ATOM 1455 C C . GLY A 1 193 ? -7.070 -10.475 17.395 1.00 87.75 193 GLY A C 1
ATOM 1456 O O . GLY A 1 193 ? -6.300 -11.407 17.633 1.00 87.75 193 GLY A O 1
ATOM 1457 N N . ILE A 1 194 ? -6.673 -9.202 17.478 1.00 87.62 194 ILE A N 1
ATOM 1458 C CA . ILE A 1 194 ? -5.346 -8.787 17.943 1.00 87.62 194 ILE A CA 1
ATOM 1459 C C . ILE A 1 194 ? -5.395 -8.609 19.460 1.00 87.62 194 ILE A C 1
ATOM 1461 O O . ILE A 1 194 ? -6.014 -7.686 19.987 1.00 87.62 194 ILE A O 1
ATOM 1465 N N . LYS A 1 195 ? -4.718 -9.512 20.165 1.00 88.25 195 LYS A N 1
ATOM 1466 C CA . LYS A 1 195 ? -4.719 -9.568 21.624 1.00 88.25 195 LYS A CA 1
ATOM 1467 C C . LYS A 1 195 ? -3.679 -8.624 22.226 1.00 88.25 195 LYS A C 1
ATOM 1469 O O . LYS A 1 195 ? -2.474 -8.873 22.139 1.00 88.25 195 LYS A O 1
ATOM 1474 N N . LEU A 1 196 ? -4.158 -7.533 22.813 1.00 89.06 196 LEU A N 1
ATOM 1475 C CA . LEU A 1 196 ? -3.345 -6.517 23.479 1.00 89.06 196 LEU A CA 1
ATOM 1476 C C . LEU A 1 196 ? -3.510 -6.629 24.992 1.00 89.06 196 LEU A C 1
ATOM 1478 O O . LEU A 1 196 ? -4.643 -6.635 25.475 1.00 89.06 196 LEU A O 1
ATOM 1482 N N . LEU A 1 197 ? -2.381 -6.661 25.701 1.00 87.44 197 LEU A N 1
ATOM 1483 C CA . LEU A 1 197 ? -2.320 -6.698 27.162 1.00 87.44 197 LEU A CA 1
ATOM 1484 C C . LEU A 1 197 ? -2.860 -5.395 27.760 1.00 87.44 197 LEU A C 1
ATOM 1486 O O . LEU A 1 197 ? -3.657 -5.422 28.687 1.00 87.44 197 LEU A O 1
ATOM 1490 N N . ASP A 1 198 ? -2.463 -4.269 27.171 1.00 88.00 198 ASP A N 1
ATOM 1491 C CA . ASP A 1 198 ? -2.814 -2.924 27.616 1.00 88.00 198 ASP A CA 1
ATOM 1492 C C . ASP A 1 198 ? -3.182 -2.040 26.421 1.00 88.00 198 ASP A C 1
ATOM 1494 O O . ASP A 1 198 ? -2.896 -2.370 25.264 1.00 88.00 198 ASP A O 1
ATOM 1498 N N . ASP A 1 199 ? -3.823 -0.905 26.698 1.00 88.88 199 ASP A N 1
ATOM 1499 C CA . ASP A 1 199 ? -4.127 0.080 25.663 1.00 88.88 199 ASP A CA 1
ATOM 1500 C C . ASP A 1 199 ? -2.817 0.697 25.117 1.00 88.88 199 ASP A C 1
ATOM 1502 O O . ASP A 1 199 ? -1.900 0.976 25.899 1.00 88.88 199 ASP A O 1
ATOM 1506 N N . PRO A 1 200 ? -2.687 0.898 23.789 1.00 88.25 200 PRO A N 1
ATOM 1507 C CA . PRO A 1 200 ? -1.511 1.510 23.187 1.00 88.25 200 PRO A CA 1
ATOM 1508 C C . PRO A 1 200 ? -1.230 2.887 23.781 1.00 88.25 200 PRO A C 1
ATOM 1510 O O . PRO A 1 200 ? -2.129 3.721 23.895 1.00 88.25 200 PRO A O 1
ATOM 1513 N N . VAL A 1 201 ? 0.037 3.144 24.100 1.00 87.62 201 VAL A N 1
ATOM 1514 C CA . VAL A 1 201 ? 0.481 4.416 24.683 1.00 87.62 201 VAL A CA 1
ATOM 1515 C C . VAL A 1 201 ? 1.397 5.124 23.700 1.00 87.62 201 VAL A C 1
ATOM 1517 O O . VAL A 1 201 ? 2.235 4.508 23.046 1.00 87.62 201 VAL A O 1
ATOM 1520 N N . ARG A 1 202 ? 1.245 6.437 23.571 1.00 85.62 202 ARG A N 1
ATOM 1521 C CA . ARG A 1 202 ? 2.102 7.245 22.708 1.00 85.62 202 ARG A CA 1
ATOM 1522 C C . ARG A 1 202 ? 3.498 7.380 23.331 1.00 85.62 202 ARG A C 1
ATOM 1524 O O . ARG A 1 202 ? 3.601 7.739 24.498 1.00 85.62 202 ARG A O 1
ATOM 1531 N N . ASN A 1 203 ? 4.558 7.115 22.561 1.00 77.62 203 ASN A N 1
ATOM 1532 C CA . ASN A 1 203 ? 5.936 7.110 23.082 1.00 77.62 203 ASN A CA 1
ATOM 1533 C C . ASN A 1 203 ? 6.432 8.495 23.501 1.00 77.62 203 ASN A C 1
ATOM 1535 O O . ASN A 1 203 ? 6.970 8.647 24.589 1.00 77.62 203 ASN A O 1
ATOM 1539 N N . ASN A 1 204 ? 6.217 9.497 22.645 1.00 66.56 204 ASN A N 1
ATOM 1540 C CA . ASN A 1 204 ? 6.583 10.885 22.909 1.00 66.56 204 ASN A CA 1
ATOM 1541 C C . ASN A 1 204 ? 5.328 11.746 22.749 1.00 66.56 204 ASN A C 1
ATOM 1543 O O . ASN A 1 204 ? 4.945 12.082 21.622 1.00 66.56 204 ASN A O 1
ATOM 1547 N N . SER A 1 205 ? 4.672 12.066 23.867 1.00 58.41 205 SER A N 1
ATOM 1548 C CA . SER A 1 205 ? 3.536 12.999 23.896 1.00 58.41 205 SER A CA 1
ATOM 1549 C C . SER A 1 205 ? 3.954 14.442 23.593 1.00 58.41 205 SER A C 1
ATOM 1551 O O . SER A 1 205 ? 3.143 15.194 23.059 1.00 58.41 205 SER A O 1
ATOM 1553 N N . ASP A 1 206 ? 5.221 14.793 23.837 1.00 57.72 206 ASP A N 1
ATOM 1554 C CA . ASP A 1 206 ? 5.761 16.147 23.630 1.00 57.72 206 ASP A CA 1
ATOM 1555 C C . ASP A 1 206 ? 6.156 16.438 22.172 1.00 57.72 206 ASP A C 1
ATOM 1557 O O . ASP A 1 206 ? 6.358 17.590 21.797 1.00 57.72 206 ASP A O 1
ATOM 1561 N N . GLU A 1 207 ? 6.206 15.408 21.317 1.00 58.19 207 GLU A N 1
ATOM 1562 C CA . GLU A 1 207 ? 6.383 15.554 19.871 1.00 58.19 207 GLU A CA 1
ATOM 1563 C C . GLU A 1 207 ? 5.098 15.145 19.130 1.00 58.19 207 GLU A C 1
ATOM 1565 O O . GLU A 1 207 ? 4.865 13.959 18.839 1.00 58.19 207 GLU A O 1
ATOM 1570 N N . PRO A 1 208 ? 4.261 16.126 18.734 1.00 54.56 208 PRO A N 1
ATOM 1571 C CA . PRO A 1 208 ? 3.018 15.898 17.999 1.00 54.56 208 PRO A CA 1
ATOM 1572 C C . PRO A 1 208 ? 3.204 15.127 16.684 1.00 54.56 208 PRO A C 1
ATOM 1574 O O . PRO A 1 208 ? 2.254 14.533 16.176 1.00 54.56 208 PRO A O 1
ATOM 1577 N N . LEU A 1 209 ? 4.429 15.087 16.154 1.00 58.53 209 LEU A N 1
ATOM 1578 C CA . LEU A 1 209 ? 4.777 14.450 14.887 1.00 58.53 209 LEU A CA 1
ATOM 1579 C C . LEU A 1 209 ? 5.303 13.016 15.025 1.00 58.53 209 LEU A C 1
ATOM 1581 O O . LEU A 1 209 ? 5.352 12.316 14.010 1.00 58.53 209 LEU A O 1
ATOM 1585 N N . SER A 1 210 ? 5.652 12.558 16.236 1.00 65.50 210 SER A N 1
ATOM 1586 C CA . SER A 1 210 ? 6.348 11.274 16.405 1.00 65.50 210 SER A CA 1
ATOM 1587 C C . SER A 1 210 ? 5.518 10.075 15.931 1.00 65.50 210 SER A C 1
ATOM 1589 O O . SER A 1 210 ? 6.106 9.074 15.529 1.00 65.50 210 SER A O 1
ATOM 1591 N N . ASN A 1 211 ? 4.173 10.179 15.902 1.00 77.06 211 ASN A N 1
ATOM 1592 C CA . ASN A 1 211 ? 3.204 9.164 15.428 1.00 77.06 211 ASN A CA 1
ATOM 1593 C C . ASN A 1 211 ? 3.547 7.721 15.850 1.00 77.06 211 ASN A C 1
ATOM 1595 O O . ASN A 1 211 ? 3.166 6.757 15.181 1.00 77.06 211 ASN A O 1
ATOM 1599 N N . SER A 1 212 ? 4.293 7.588 16.946 1.00 86.69 212 SER A N 1
ATOM 1600 C CA . SER A 1 212 ? 4.894 6.348 17.404 1.00 86.69 212 SER A CA 1
ATOM 1601 C C . SER A 1 212 ? 4.182 5.922 18.668 1.00 86.69 212 SER A C 1
ATOM 1603 O O . SER A 1 212 ? 4.098 6.673 19.644 1.00 86.69 212 SER A O 1
ATOM 1605 N N . TRP A 1 213 ? 3.638 4.719 18.607 1.00 89.44 213 TRP A N 1
ATOM 1606 C CA . TRP A 1 213 ? 2.795 4.133 19.631 1.00 89.44 213 TRP A CA 1
ATOM 1607 C C . TRP A 1 213 ? 3.417 2.828 20.097 1.00 89.44 213 TRP A C 1
ATOM 1609 O O . TRP A 1 213 ? 3.854 2.017 19.280 1.00 89.44 213 TRP A O 1
ATOM 1619 N N . ARG A 1 214 ? 3.439 2.630 21.407 1.00 90.06 214 ARG A N 1
ATOM 1620 C CA . ARG A 1 214 ? 3.898 1.413 22.057 1.00 90.06 214 ARG A CA 1
ATOM 1621 C C . ARG A 1 214 ? 2.730 0.474 22.263 1.00 90.06 214 ARG A C 1
ATOM 1623 O O . ARG A 1 214 ? 1.730 0.835 22.882 1.00 90.06 214 ARG A O 1
ATOM 1630 N N . PHE A 1 215 ? 2.878 -0.736 21.746 1.00 90.88 215 PHE A N 1
ATOM 1631 C CA . PHE A 1 215 ? 1.912 -1.815 21.865 1.00 90.88 215 PHE A CA 1
ATOM 1632 C C . PHE A 1 215 ? 2.478 -2.895 22.767 1.00 90.88 215 PHE A C 1
ATOM 1634 O O . PHE A 1 215 ? 3.575 -3.391 22.513 1.00 90.88 215 PHE A O 1
ATOM 1641 N N . ARG A 1 216 ? 1.700 -3.296 23.772 1.00 89.56 216 ARG A N 1
ATOM 1642 C CA . ARG A 1 216 ? 1.991 -4.453 24.619 1.00 89.56 216 ARG A CA 1
ATOM 1643 C C . ARG A 1 216 ? 1.005 -5.563 24.285 1.00 89.56 216 ARG A C 1
ATOM 1645 O O . ARG A 1 216 ? -0.207 -5.379 24.387 1.00 89.56 216 ARG A O 1
ATOM 1652 N N . PHE A 1 217 ? 1.525 -6.692 23.833 1.00 90.25 217 PHE A N 1
ATOM 1653 C CA . PHE A 1 217 ? 0.748 -7.858 23.427 1.00 90.25 217 PHE A CA 1
ATOM 1654 C C . PHE A 1 217 ? 0.645 -8.853 24.585 1.00 90.25 217 PHE A C 1
ATOM 1656 O O . PHE A 1 217 ? 1.519 -8.909 25.447 1.00 90.25 217 PHE A O 1
ATOM 1663 N N . GLU A 1 218 ? -0.416 -9.662 24.601 1.00 87.25 218 GLU A N 1
ATOM 1664 C CA . GLU A 1 218 ? -0.619 -10.674 25.655 1.00 87.25 218 GLU A CA 1
ATOM 1665 C C . GLU A 1 218 ? 0.490 -11.737 25.707 1.00 87.25 218 GLU A C 1
ATOM 1667 O O . GLU A 1 218 ? 0.725 -12.338 26.749 1.00 87.25 218 GLU A O 1
ATOM 1672 N N . ASP A 1 219 ? 1.207 -11.951 24.602 1.00 85.38 219 ASP A N 1
ATOM 1673 C CA . ASP A 1 219 ? 2.354 -12.865 24.533 1.00 85.38 219 ASP A CA 1
ATOM 1674 C C . ASP A 1 219 ? 3.646 -12.285 25.143 1.00 85.38 219 ASP A C 1
ATOM 1676 O O . ASP A 1 219 ? 4.723 -12.859 24.983 1.00 85.38 219 ASP A O 1
ATOM 1680 N N . GLY A 1 220 ? 3.547 -11.141 25.825 1.00 83.81 220 GLY A N 1
ATOM 1681 C CA . GLY A 1 220 ? 4.663 -10.451 26.466 1.00 83.81 220 GLY A CA 1
ATOM 1682 C C . GLY A 1 220 ? 5.520 -9.632 25.503 1.00 83.81 220 GLY A C 1
ATOM 1683 O O . GLY A 1 220 ? 6.489 -9.010 25.938 1.00 83.81 220 GLY A O 1
ATOM 1684 N N . ARG A 1 221 ? 5.196 -9.595 24.201 1.00 88.81 221 ARG A N 1
ATOM 1685 C CA . ARG A 1 221 ? 5.921 -8.745 23.252 1.00 88.81 221 ARG A CA 1
ATOM 1686 C C . ARG A 1 221 ? 5.528 -7.290 23.432 1.00 88.81 221 ARG A C 1
ATOM 1688 O O . ARG A 1 221 ? 4.352 -6.947 23.529 1.00 88.81 221 ARG A O 1
ATOM 1695 N N . GLU A 1 222 ? 6.526 -6.428 23.350 1.00 90.00 222 GLU A N 1
ATOM 1696 C CA . GLU A 1 222 ? 6.352 -4.987 23.283 1.00 90.00 222 GLU A CA 1
ATOM 1697 C C . GLU A 1 222 ? 6.918 -4.483 21.956 1.00 90.00 222 GLU A C 1
ATOM 1699 O O . GLU A 1 222 ? 7.997 -4.904 21.528 1.00 90.00 222 GLU A O 1
ATOM 1704 N N . LYS A 1 223 ? 6.157 -3.647 21.247 1.00 87.62 223 LYS A N 1
ATOM 1705 C CA . LYS A 1 223 ? 6.587 -3.074 19.970 1.00 87.62 223 LYS A CA 1
ATOM 1706 C C . LYS A 1 223 ? 6.243 -1.606 19.882 1.00 87.62 223 LYS A C 1
ATOM 1708 O O . LYS A 1 223 ? 5.085 -1.222 20.026 1.00 87.62 223 LYS A O 1
ATOM 1713 N N . ASP A 1 224 ? 7.245 -0.833 19.502 1.00 87.75 224 ASP A N 1
ATOM 1714 C CA . ASP A 1 224 ? 7.071 0.538 19.068 1.00 87.75 224 ASP A CA 1
ATOM 1715 C C . ASP A 1 224 ? 6.728 0.557 17.579 1.00 87.75 224 ASP A C 1
ATOM 1717 O O . ASP A 1 224 ? 7.443 0.013 16.734 1.00 87.75 224 ASP A O 1
ATOM 1721 N N . ILE A 1 225 ? 5.589 1.155 17.258 1.00 86.25 225 ILE A N 1
ATOM 1722 C CA . ILE A 1 225 ? 5.026 1.167 15.918 1.00 86.25 225 ILE A CA 1
ATOM 1723 C C . ILE A 1 225 ? 4.817 2.608 15.478 1.00 86.25 225 ILE A C 1
ATOM 1725 O O . ILE A 1 225 ? 4.051 3.357 16.082 1.00 86.25 225 ILE A O 1
ATOM 1729 N N . ASN A 1 226 ? 5.442 2.969 14.358 1.00 86.62 226 ASN A N 1
ATOM 1730 C CA . ASN A 1 226 ? 5.137 4.209 13.662 1.00 86.62 226 ASN A CA 1
ATOM 1731 C C . ASN A 1 226 ? 3.859 4.028 12.826 1.00 86.62 226 ASN A C 1
ATOM 1733 O O . ASN A 1 226 ? 3.856 3.374 11.779 1.00 86.62 226 ASN A O 1
ATOM 1737 N N . VAL A 1 227 ? 2.763 4.621 13.292 1.00 84.81 227 VAL A N 1
ATOM 1738 C CA . VAL A 1 227 ? 1.424 4.496 12.697 1.00 84.81 227 VAL A CA 1
ATOM 1739 C C . VAL A 1 227 ? 1.392 5.072 11.282 1.00 84.81 227 VAL A C 1
ATOM 1741 O O . VAL A 1 227 ? 0.767 4.492 10.395 1.00 84.81 227 VAL A O 1
ATOM 1744 N N . ARG A 1 228 ? 2.142 6.150 11.022 1.00 82.81 228 ARG A N 1
ATOM 1745 C CA . ARG A 1 228 ? 2.258 6.739 9.680 1.00 82.81 228 ARG A CA 1
ATOM 1746 C C . ARG A 1 228 ? 2.982 5.795 8.716 1.00 82.81 228 ARG A C 1
ATOM 1748 O O . ARG A 1 228 ? 2.571 5.681 7.563 1.00 82.81 228 ARG A O 1
ATOM 1755 N N . ALA A 1 229 ? 4.013 5.090 9.180 1.00 83.75 229 ALA A N 1
ATOM 1756 C CA . ALA A 1 229 ? 4.717 4.098 8.369 1.00 83.75 229 ALA A CA 1
ATOM 1757 C C . ALA A 1 229 ? 3.822 2.899 8.015 1.00 83.75 229 ALA A C 1
ATOM 1759 O O . ALA A 1 229 ? 3.896 2.388 6.899 1.00 83.75 229 ALA A O 1
ATOM 1760 N N . ILE A 1 230 ? 2.939 2.468 8.924 1.00 83.94 230 ILE A N 1
ATOM 1761 C CA . ILE A 1 230 ? 1.949 1.432 8.598 1.00 83.94 230 ILE A CA 1
ATOM 1762 C C . ILE A 1 230 ? 0.896 1.970 7.629 1.00 83.94 230 ILE A C 1
ATOM 1764 O O . ILE A 1 230 ? 0.594 1.294 6.648 1.00 83.94 230 ILE A O 1
ATOM 1768 N N . ALA A 1 231 ? 0.376 3.179 7.854 1.00 83.06 231 ALA A N 1
ATOM 1769 C CA . ALA A 1 231 ? -0.630 3.785 6.984 1.00 83.06 231 ALA A CA 1
ATOM 1770 C C . ALA A 1 231 ? -0.153 3.860 5.524 1.00 83.06 231 ALA A C 1
ATOM 1772 O O . ALA A 1 231 ? -0.903 3.521 4.614 1.00 83.06 231 ALA A O 1
ATOM 1773 N N . ARG A 1 232 ? 1.126 4.186 5.295 1.00 84.56 232 ARG A N 1
ATOM 1774 C CA . ARG A 1 232 ? 1.744 4.198 3.958 1.00 84.56 232 ARG A CA 1
ATOM 1775 C C . ARG A 1 232 ? 1.648 2.865 3.203 1.00 84.56 232 ARG A C 1
ATOM 1777 O O . ARG A 1 232 ? 1.642 2.877 1.980 1.00 84.56 232 ARG A O 1
ATOM 1784 N N . LYS A 1 233 ? 1.511 1.722 3.883 1.00 85.62 233 LYS A N 1
ATOM 1785 C CA . LYS A 1 233 ? 1.353 0.409 3.221 1.00 85.62 233 LYS A CA 1
ATOM 1786 C C . LYS A 1 233 ? 0.011 0.246 2.507 1.00 85.62 233 LYS A C 1
ATOM 1788 O O . LYS A 1 233 ? -0.113 -0.605 1.633 1.00 85.62 233 LYS A O 1
ATOM 1793 N N . PHE A 1 234 ? -0.978 1.062 2.859 1.00 84.75 234 PHE A N 1
ATOM 1794 C CA . PHE A 1 234 ? -2.269 1.091 2.178 1.00 84.75 234 PHE A CA 1
ATOM 1795 C C . PHE A 1 234 ? -2.236 1.921 0.892 1.00 84.75 234 PHE A C 1
ATOM 1797 O O . PHE A 1 234 ? -3.248 2.014 0.212 1.00 84.75 234 PHE A O 1
ATOM 1804 N N . PHE A 1 235 ? -1.093 2.505 0.532 1.00 86.81 235 PHE A N 1
ATOM 1805 C CA . PHE A 1 235 ? -0.933 3.300 -0.675 1.00 86.81 235 PHE A CA 1
ATOM 1806 C C . PHE A 1 235 ? -0.414 2.385 -1.797 1.00 86.81 235 PHE A C 1
ATOM 1808 O O . PHE A 1 235 ? 0.621 1.736 -1.600 1.00 86.81 235 PHE A O 1
ATOM 1815 N N . PRO A 1 236 ? -1.097 2.302 -2.956 1.00 81.12 236 PRO A N 1
ATOM 1816 C CA . PRO A 1 236 ? -0.735 1.376 -4.034 1.00 81.12 236 PRO A CA 1
ATOM 1817 C C . PRO A 1 236 ? 0.730 1.482 -4.484 1.00 81.12 236 PRO A C 1
ATOM 1819 O O . PRO A 1 236 ? 1.392 0.470 -4.723 1.00 81.12 236 PRO A O 1
ATOM 1822 N N . ALA A 1 237 ? 1.272 2.703 -4.564 1.00 81.19 237 ALA A N 1
ATOM 1823 C CA . ALA A 1 237 ? 2.645 2.948 -4.999 1.00 81.19 237 ALA A CA 1
ATOM 1824 C C . ALA A 1 237 ? 3.689 2.256 -4.110 1.00 81.19 237 ALA A C 1
ATOM 1826 O O . ALA A 1 237 ? 4.746 1.861 -4.603 1.00 81.19 237 ALA A O 1
ATOM 1827 N N . HIS A 1 238 ? 3.388 2.050 -2.826 1.00 75.25 238 HIS A N 1
ATOM 1828 C CA . HIS A 1 238 ? 4.309 1.431 -1.875 1.00 75.25 238 HIS A CA 1
ATOM 1829 C C . HIS A 1 238 ? 4.516 -0.071 -2.129 1.00 75.25 238 HIS A C 1
ATOM 1831 O O . HIS A 1 238 ? 5.496 -0.647 -1.652 1.00 75.25 238 HIS A O 1
ATOM 1837 N N . TYR A 1 239 ? 3.605 -0.702 -2.879 1.00 72.25 239 TYR A N 1
ATOM 1838 C CA . TYR A 1 239 ? 3.607 -2.141 -3.127 1.00 72.25 239 TYR A CA 1
ATOM 1839 C C . TYR A 1 239 ? 4.465 -2.560 -4.328 1.00 72.25 239 TYR A C 1
ATOM 1841 O O . TYR A 1 239 ? 4.950 -3.686 -4.374 1.00 72.25 239 TYR A O 1
ATOM 1849 N N . LEU A 1 240 ? 4.763 -1.645 -5.257 1.00 69.00 240 LEU A N 1
ATOM 1850 C CA . LEU A 1 240 ? 5.687 -1.902 -6.373 1.00 69.00 240 LEU A CA 1
ATOM 1851 C C . LEU A 1 240 ? 7.172 -1.894 -5.956 1.00 69.00 240 LEU A C 1
ATOM 1853 O O . LEU A 1 240 ? 8.044 -1.633 -6.781 1.00 69.00 240 LEU A O 1
ATOM 1857 N N . GLY A 1 241 ? 7.490 -2.165 -4.686 1.00 52.69 241 GLY A N 1
ATOM 1858 C CA . GLY A 1 241 ? 8.873 -2.297 -4.228 1.00 52.69 241 GLY A CA 1
ATOM 1859 C C . GLY A 1 241 ? 9.696 -1.022 -4.405 1.00 52.69 241 GLY A C 1
ATOM 1860 O O . GLY A 1 241 ? 10.861 -1.091 -4.794 1.00 52.69 241 GLY A O 1
ATOM 1861 N N . ILE A 1 242 ? 9.110 0.146 -4.130 1.00 47.91 242 ILE A N 1
ATOM 1862 C CA . ILE A 1 242 ? 9.900 1.367 -3.984 1.00 47.91 242 ILE A CA 1
ATOM 1863 C C . ILE A 1 242 ? 10.712 1.196 -2.691 1.00 47.91 242 ILE A C 1
ATOM 1865 O O . ILE A 1 242 ? 10.247 1.516 -1.600 1.00 47.91 242 ILE A O 1
ATOM 1869 N N . LYS A 1 243 ? 11.939 0.670 -2.797 1.00 39.50 243 LYS A N 1
ATOM 1870 C CA . LYS A 1 243 ? 13.006 1.163 -1.926 1.00 39.50 243 LYS A CA 1
ATOM 1871 C C . LYS A 1 243 ? 13.154 2.627 -2.315 1.00 39.50 243 LYS A C 1
ATOM 1873 O O . LYS A 1 243 ? 13.804 2.929 -3.317 1.00 39.50 243 LYS A O 1
ATOM 1878 N N . GLU A 1 244 ? 12.471 3.516 -1.598 1.00 40.09 244 GLU A N 1
ATOM 1879 C CA . GLU A 1 244 ? 12.892 4.910 -1.550 1.00 40.09 244 GLU A CA 1
ATOM 1880 C C . GLU A 1 244 ? 14.344 4.808 -1.082 1.00 40.09 244 GLU A C 1
ATOM 1882 O O . GLU A 1 244 ? 14.613 4.314 0.010 1.00 40.09 244 GLU A O 1
ATOM 1887 N N . ARG A 1 245 ? 15.292 5.047 -1.995 1.00 30.66 245 ARG A N 1
ATOM 1888 C CA . ARG A 1 245 ? 16.675 5.235 -1.581 1.00 30.66 245 ARG A CA 1
ATOM 1889 C C . ARG A 1 245 ? 16.638 6.520 -0.768 1.00 30.66 245 ARG A C 1
ATOM 1891 O O . ARG A 1 245 ? 16.345 7.566 -1.348 1.00 30.66 245 ARG A O 1
ATOM 1898 N N . ASP A 1 246 ? 16.817 6.369 0.539 1.00 32.53 246 ASP A N 1
ATOM 1899 C CA . ASP A 1 246 ? 17.223 7.448 1.437 1.00 32.53 246 ASP A CA 1
ATOM 1900 C C . ASP A 1 246 ? 18.436 8.200 0.858 1.00 32.53 246 ASP A C 1
ATOM 1902 O O . ASP A 1 246 ? 19.300 7.538 0.223 1.00 32.53 246 ASP A O 1
#

Sequence (246 aa):
MLSGIGAFAGSLADGMRVGQDMKLRQQYIDEQKKANARDAELHQAGMDEINLYRQKRGRLKAANDEIAAGWVAGAVARAAPNIAHGLSDISRKTPIVAYPRVPGLASVDKRASPPAMPSDEMIGKRMLTGNLLEDHDELTRMASIYRKHGVLDEMAPWMNAAYDAKKRGIPDALNLLLTGDGKGAAEVLRKGGIKLLDDPVRNNSDEPLSNSWRFRFEDGREKDINVRAIARKFFPAHYLGIKERD

Foldseek 3Di:
DDDDPDVVVVVVVVVVVVVVVVVVVVVVVVVVVVVVVVVVVVVVVVVVVVVVLVLLLVLVLVLLCVLQVVVVVVVVVVPDPPPDDDDDDDDDDDDDDDDDDDDDDDPDDPPPDPPPDRSLVVQLCCLQPNCCLVDPVSVVVSLVSCVVSVNNVLCVVLNVVSNLCVLQLNSVLLVCLLVVNQPVSQVSNVNSVFAFPDGWDAPDPPDNPQCWIWTQGPVRDIDIDNSVVVSCSSGSVVSSPPPVPD

pLDDT: mean 74.45, std 20.2, range [30.09, 95.56]

Radius of gyration: 35.47 Å; chains: 1; bounding box: 137×67×69 Å

Secondary structure (DSSP, 8-state):
----SSHHHHHHHHHHHHHHHHHHHHHHHHHHHHHHHHHHHHHHHHHHHHHHHHHHHHHHHHHHHHHHHHHHHHHHHHHS-----------------------------------SS-HHHHHHHHHHHSSTTT-HHHHHHHHHHHHHTT-HHHHHHHHHH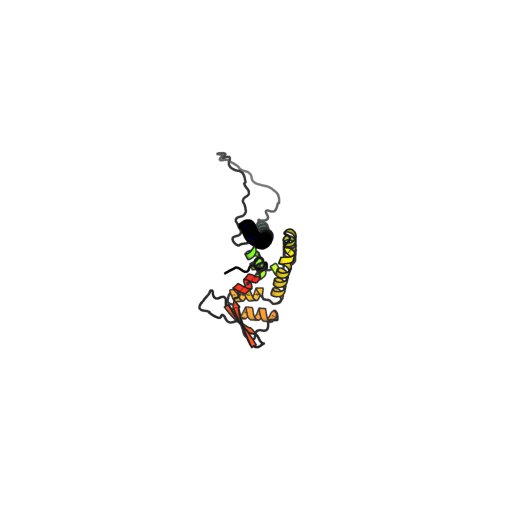HHHHHHTTHHHHHHHHHTT-HHHHHHHHHHTT--BSS--EES-TT-TT--EEEEEBTTS-EEEEEHHHHHGGGSGGGGS------